Protein AF-X1W1A4-F1 (afdb_monomer_lite)

Foldseek 3Di:
DDFDDDPLHTPDDDPDDDDDDDPPPDDDDDQWDAPVVDPPDGIDGRPDDDDDDDDDPDDDDSQRVVQVVPVPAPWDFQAFPVRRTQWIAHLQQEIEGLAEEDFQVRDDFAPPDPRKDFQADPPGTQWIQDNSRYIYGHQRADEAAQDQDDDDDDQWDFDHHPVRGTQWIQGNVRRYIYGNHYYHHND

Radius of gyration: 21.48 Å; chains: 1; bounding box: 50×38×61 Å

Secondary structure (DSSP, 8-state):
-EEEEETTEEEEEESS---------S---SSEE--TT-TTS--EE--S--------SSPPPHHHHHHHHHHSS--EEEE-TTS-EEEEE-TT--EEESS-EE-GGG-------TT-EEEEETTEEEEEE-TT--EEE-TT--EE-SS-----SSSEEEEE-TTS-EEEEEETTT--EEESS-EEE--

Sequence (187 aa):
CLKIYVDGESKAYAESGLTGFYENYNNTYIGYEDYISSPVYGAVYFDGRIDDVRVYNMPLHGYDIWELMFSDASVFGVKNSLGKYVACFDSFGNLFLKGKQKTWQEWQEPSGEADEFIIEKNNGAVVYISDSGDLFLKEEGIVIEGQTPEATGTDEFRVQNSDGNDVAIIKAADGYVYLKGKLYENP

pLDDT: mean 88.78, std 7.96, range [61.59, 97.75]

InterPro domains:
  IPR013320 Concanavalin A-like lectin/glucanase domain superfamily [SSF49899] (2-71)

Structure (mmCIF, N/CA/C/O backbone):
data_AF-X1W1A4-F1
#
_entry.id   AF-X1W1A4-F1
#
loop_
_atom_site.group_PDB
_atom_site.id
_atom_site.type_symbol
_atom_site.label_atom_id
_atom_site.label_alt_id
_atom_site.label_comp_id
_atom_site.label_asym_id
_atom_site.label_entity_id
_atom_site.label_seq_id
_atom_site.pdbx_PDB_ins_code
_atom_site.Cartn_x
_atom_site.Cartn_y
_atom_site.Cartn_z
_atom_site.occupancy
_atom_site.B_iso_or_equiv
_atom_site.auth_seq_id
_atom_site.auth_comp_id
_atom_site.auth_asym_id
_atom_site.auth_atom_id
_atom_site.pdbx_PDB_model_num
ATOM 1 N N . CYS A 1 1 ? 15.088 16.905 -12.136 1.00 78.81 1 CYS A N 1
ATOM 2 C CA . CYS A 1 1 ? 15.429 15.824 -11.193 1.00 78.81 1 CYS A CA 1
ATOM 3 C C . CYS A 1 1 ? 14.949 14.516 -11.807 1.00 78.81 1 CYS A C 1
ATOM 5 O O . CYS A 1 1 ? 13.783 14.448 -12.179 1.00 78.81 1 CYS A O 1
ATOM 7 N N . LEU A 1 2 ? 15.847 13.545 -12.002 1.00 87.69 2 LEU A N 1
ATOM 8 C CA . LEU A 1 2 ? 15.484 12.185 -12.415 1.00 87.69 2 LEU A CA 1
ATOM 9 C C . LEU A 1 2 ? 15.247 11.368 -11.148 1.00 87.69 2 LEU A C 1
ATOM 11 O O . LEU A 1 2 ? 16.065 11.444 -10.233 1.00 87.69 2 LEU A O 1
ATOM 15 N N . LYS A 1 3 ? 14.161 10.599 -11.103 1.00 90.31 3 LYS A N 1
ATOM 16 C CA . LYS A 1 3 ? 13.881 9.650 -10.025 1.00 90.31 3 LYS A CA 1
ATOM 17 C C . LYS A 1 3 ? 13.639 8.269 -10.614 1.00 90.31 3 LYS A C 1
ATOM 19 O O . LYS A 1 3 ? 12.999 8.157 -11.656 1.00 90.31 3 LYS A O 1
ATOM 24 N N . ILE A 1 4 ? 14.151 7.246 -9.942 1.00 91.56 4 ILE A N 1
ATOM 25 C CA . ILE A 1 4 ? 13.921 5.843 -10.279 1.00 91.56 4 ILE A CA 1
ATOM 26 C C . ILE A 1 4 ? 13.188 5.221 -9.105 1.00 91.56 4 ILE A C 1
ATOM 28 O O . ILE A 1 4 ? 13.682 5.250 -7.976 1.00 91.56 4 ILE A O 1
ATOM 32 N N . TYR A 1 5 ? 12.026 4.658 -9.402 1.00 89.06 5 TYR A N 1
ATOM 33 C CA . TYR A 1 5 ? 11.213 3.921 -8.453 1.00 89.06 5 TYR A CA 1
ATOM 34 C C . TYR A 1 5 ? 11.274 2.436 -8.808 1.00 89.06 5 TYR A C 1
ATOM 36 O O . TYR A 1 5 ? 11.217 2.083 -9.985 1.00 89.06 5 TYR A O 1
ATOM 44 N N . VAL A 1 6 ? 11.420 1.583 -7.798 1.00 88.38 6 VAL A N 1
ATOM 45 C CA . VAL A 1 6 ? 11.353 0.122 -7.928 1.00 88.38 6 VAL A CA 1
ATOM 46 C C . VAL A 1 6 ? 10.389 -0.365 -6.865 1.00 88.38 6 VAL A C 1
ATOM 48 O O . VAL A 1 6 ? 10.540 0.001 -5.700 1.00 88.38 6 VAL A O 1
ATOM 51 N N . ASP A 1 7 ? 9.391 -1.139 -7.283 1.00 80.56 7 ASP A N 1
ATOM 52 C CA . ASP A 1 7 ? 8.317 -1.632 -6.417 1.00 80.56 7 ASP A CA 1
ATOM 53 C C . ASP A 1 7 ? 7.607 -0.497 -5.649 1.00 80.56 7 ASP A C 1
ATOM 55 O O . ASP A 1 7 ? 7.308 -0.603 -4.464 1.00 80.56 7 ASP A O 1
ATOM 59 N N . GLY A 1 8 ? 7.392 0.637 -6.326 1.00 78.81 8 GLY A N 1
ATOM 60 C CA . GLY A 1 8 ? 6.753 1.830 -5.761 1.00 78.81 8 GLY A CA 1
ATOM 61 C C . GLY A 1 8 ? 7.657 2.681 -4.864 1.00 78.81 8 GLY A C 1
ATOM 62 O O . GLY A 1 8 ? 7.286 3.794 -4.514 1.00 78.81 8 GLY A O 1
ATOM 63 N N . GLU A 1 9 ? 8.866 2.222 -4.535 1.00 82.31 9 GLU A N 1
ATOM 64 C CA . GLU A 1 9 ? 9.789 2.921 -3.640 1.00 82.31 9 GLU A CA 1
ATOM 65 C C . GLU A 1 9 ? 10.881 3.660 -4.428 1.00 82.31 9 GLU A C 1
ATOM 67 O O . GLU A 1 9 ? 11.509 3.100 -5.329 1.00 82.31 9 GLU A O 1
ATOM 72 N N . SER A 1 10 ? 11.163 4.918 -4.073 1.00 88.56 10 SER A N 1
ATOM 73 C CA . SER A 1 10 ? 12.255 5.693 -4.681 1.00 88.56 10 SER A CA 1
ATOM 74 C C . SER A 1 10 ? 13.619 5.072 -4.354 1.00 88.56 10 SER A C 1
ATOM 76 O O . SER A 1 10 ? 14.108 5.194 -3.234 1.00 88.56 10 SER A O 1
ATOM 78 N N . LYS A 1 11 ? 14.289 4.478 -5.347 1.00 91.50 11 LYS A N 1
ATOM 79 C CA . LYS A 1 11 ? 15.624 3.868 -5.197 1.00 91.50 11 LYS A CA 1
ATOM 80 C C . LYS A 1 11 ? 16.775 4.791 -5.563 1.00 91.50 11 LYS A C 1
ATOM 82 O O . LYS A 1 11 ? 17.881 4.620 -5.059 1.00 91.50 11 LYS A O 1
ATOM 87 N N . ALA A 1 12 ? 16.537 5.755 -6.443 1.00 89.56 12 ALA A N 1
ATOM 88 C CA . ALA A 1 12 ? 17.556 6.710 -6.852 1.00 89.56 12 ALA A CA 1
ATOM 89 C C . ALA A 1 12 ? 16.931 8.052 -7.220 1.00 89.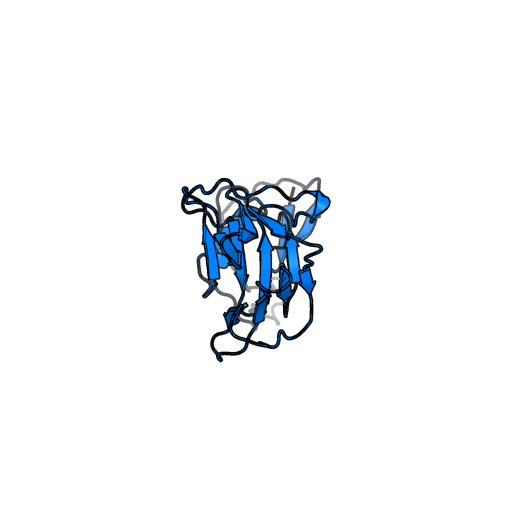56 12 ALA A C 1
ATOM 91 O O . ALA A 1 12 ? 15.843 8.112 -7.792 1.00 89.56 12 ALA A O 1
ATOM 92 N N . TYR A 1 13 ? 17.657 9.130 -6.926 1.00 89.56 13 TYR A N 1
ATOM 93 C CA . TYR A 1 13 ? 17.301 10.474 -7.352 1.00 89.56 13 TYR A CA 1
ATOM 94 C C . TYR A 1 13 ? 18.549 11.277 -7.727 1.00 89.56 13 TYR A C 1
ATOM 96 O O . TYR A 1 13 ? 19.619 11.098 -7.150 1.00 89.56 13 TYR A O 1
ATOM 104 N N . ALA A 1 14 ? 18.401 12.176 -8.696 1.00 87.38 14 ALA A N 1
ATOM 105 C CA . ALA A 1 14 ? 19.427 13.136 -9.085 1.00 87.38 14 ALA A CA 1
ATOM 106 C C . ALA A 1 14 ? 18.880 14.560 -8.931 1.00 87.38 14 ALA A C 1
ATOM 108 O O . ALA A 1 14 ? 18.004 14.978 -9.695 1.00 87.38 14 ALA A O 1
ATOM 109 N N . GLU A 1 15 ? 19.398 15.308 -7.949 1.00 81.56 15 GLU A N 1
ATOM 110 C CA . GLU A 1 15 ? 18.951 16.675 -7.610 1.00 81.56 15 GLU A CA 1
ATOM 111 C C . GLU A 1 15 ? 19.071 17.643 -8.790 1.00 81.56 15 GLU A C 1
ATOM 113 O O . GLU A 1 15 ? 18.216 18.504 -8.998 1.00 81.56 15 GLU A O 1
ATOM 118 N N . SER A 1 16 ? 20.092 17.437 -9.618 1.00 79.62 16 SER A N 1
ATOM 119 C CA . SER A 1 16 ? 20.290 18.132 -10.881 1.00 79.62 16 SER A CA 1
ATOM 120 C C . SER A 1 16 ? 20.567 17.116 -11.984 1.00 79.62 16 SER A C 1
ATOM 122 O O . SER A 1 16 ? 21.165 16.067 -11.758 1.00 79.62 16 SER A O 1
ATOM 124 N N . GLY A 1 17 ? 20.072 17.409 -13.182 1.00 69.81 17 GLY A N 1
ATOM 125 C CA . GLY A 1 17 ? 20.355 16.632 -14.379 1.00 69.81 17 GLY A CA 1
ATOM 126 C C . GLY A 1 17 ? 20.703 17.588 -15.504 1.00 69.81 17 GLY A C 1
ATOM 127 O O . GLY A 1 17 ? 20.148 18.687 -15.577 1.00 69.81 17 GLY A O 1
ATOM 128 N N . LEU A 1 18 ? 21.620 17.174 -16.374 1.00 76.00 18 LEU A N 1
ATOM 129 C CA . LEU A 1 18 ? 21.794 17.851 -17.649 1.00 76.00 18 LEU A CA 1
ATOM 130 C C . LEU A 1 18 ? 20.478 17.711 -18.417 1.00 76.00 18 LEU A C 1
ATOM 132 O O . LEU A 1 18 ? 19.956 16.609 -18.573 1.00 76.00 18 LEU A O 1
ATOM 136 N N . THR A 1 19 ? 19.918 18.838 -18.841 1.00 77.50 19 THR A N 1
ATOM 137 C CA . THR A 1 19 ? 18.787 18.832 -19.767 1.00 77.50 19 THR A CA 1
ATOM 138 C C . THR A 1 19 ? 19.343 18.850 -21.181 1.00 77.50 19 THR A C 1
ATOM 140 O O . THR A 1 19 ? 20.361 19.485 -21.458 1.00 77.50 19 THR A O 1
ATOM 143 N N . GLY A 1 20 ? 18.700 18.107 -22.068 1.00 78.06 20 GLY A N 1
ATOM 144 C CA . GLY A 1 20 ? 19.043 18.056 -23.478 1.00 78.06 20 GLY A CA 1
ATOM 145 C C . GLY A 1 20 ? 17.770 18.024 -24.302 1.00 78.06 20 GLY A C 1
ATOM 146 O O . GLY A 1 20 ? 16.711 17.626 -23.812 1.00 78.06 20 GLY A O 1
ATOM 147 N N . PHE A 1 21 ? 17.878 18.449 -25.553 1.00 80.06 21 PHE A N 1
ATOM 148 C CA . PHE A 1 21 ? 16.814 18.253 -26.521 1.00 80.06 21 PHE A CA 1
ATOM 149 C C . PHE A 1 21 ? 16.993 16.875 -27.143 1.00 80.06 21 PHE A C 1
ATOM 151 O O . PHE A 1 21 ? 18.054 16.562 -27.683 1.00 80.06 21 PHE A O 1
ATOM 158 N N . TYR A 1 22 ? 15.963 16.043 -27.037 1.00 72.88 22 TYR A N 1
ATOM 159 C CA . TYR A 1 22 ? 15.891 14.807 -27.796 1.00 72.88 22 TYR A CA 1
ATOM 160 C C . TYR A 1 22 ? 15.201 15.125 -29.123 1.00 72.88 22 TYR A C 1
ATOM 162 O O . TYR A 1 22 ? 13.978 15.269 -29.179 1.00 72.88 22 TYR A O 1
ATOM 170 N N . GLU A 1 23 ? 15.988 15.325 -30.180 1.00 76.75 23 GLU A N 1
ATOM 171 C CA . GLU A 1 23 ? 15.446 15.545 -31.521 1.00 76.75 23 GLU A CA 1
ATOM 172 C C . GLU A 1 23 ? 15.007 14.197 -32.106 1.00 76.75 23 GLU A C 1
ATOM 174 O O . GLU A 1 23 ? 15.805 13.287 -32.328 1.00 76.75 23 GLU A O 1
ATOM 179 N N . ASN A 1 24 ? 13.695 14.054 -32.277 1.00 61.59 24 ASN A N 1
ATOM 180 C CA . ASN A 1 24 ? 12.986 12.791 -32.465 1.00 61.59 24 ASN A CA 1
ATOM 181 C C . ASN A 1 24 ? 13.091 12.248 -33.906 1.00 61.59 24 ASN A C 1
ATOM 183 O O . ASN A 1 24 ? 12.082 12.040 -34.575 1.00 61.59 24 ASN A O 1
ATOM 187 N N . TYR A 1 25 ? 14.309 12.074 -34.424 1.00 73.31 25 TYR A N 1
ATOM 188 C CA . TYR A 1 25 ? 14.521 11.515 -35.768 1.00 73.31 25 TYR A CA 1
ATOM 189 C C . TYR A 1 25 ? 14.578 9.985 -35.788 1.00 73.31 25 TYR A C 1
ATOM 191 O O . TYR A 1 25 ? 14.491 9.390 -36.859 1.00 73.31 25 TYR A O 1
ATOM 199 N N . ASN A 1 26 ? 14.708 9.350 -34.622 1.00 78.00 26 ASN A N 1
ATOM 200 C CA . ASN A 1 26 ? 14.851 7.905 -34.492 1.00 78.00 26 ASN A CA 1
ATOM 201 C C . ASN A 1 26 ? 13.703 7.313 -33.677 1.00 78.00 26 ASN A C 1
ATOM 203 O O . ASN A 1 26 ? 13.209 7.924 -32.732 1.00 78.00 26 ASN A O 1
ATOM 207 N N . ASN A 1 27 ? 13.325 6.082 -34.014 1.00 84.50 27 ASN A N 1
ATOM 208 C CA . ASN A 1 27 ? 12.403 5.303 -33.199 1.00 84.50 27 ASN A CA 1
ATOM 209 C C . ASN A 1 27 ? 13.003 5.077 -31.801 1.00 84.50 27 ASN A C 1
ATOM 211 O O . ASN A 1 27 ? 14.186 4.761 -31.668 1.00 84.50 27 ASN A O 1
ATOM 215 N N . THR A 1 28 ? 12.176 5.198 -30.763 1.00 85.62 28 THR A N 1
ATOM 216 C CA . THR A 1 28 ? 12.527 4.733 -29.416 1.00 85.62 28 THR A CA 1
ATOM 217 C C . THR A 1 28 ? 12.263 3.235 -29.334 1.00 85.62 28 THR A C 1
ATOM 219 O O . THR A 1 28 ? 11.166 2.782 -29.656 1.00 85.62 28 THR A O 1
ATOM 222 N N . TYR A 1 29 ? 13.259 2.476 -28.889 1.00 88.44 29 TYR A N 1
ATOM 223 C CA . TYR A 1 29 ? 13.144 1.038 -28.673 1.00 88.44 29 TYR A CA 1
ATOM 224 C C . TYR A 1 29 ? 13.282 0.719 -27.184 1.00 88.44 29 TYR A C 1
ATOM 226 O O . TYR A 1 29 ? 13.983 1.416 -26.454 1.00 88.44 29 TYR A O 1
ATOM 234 N N . ILE A 1 30 ? 12.626 -0.350 -26.741 1.00 91.38 30 ILE A N 1
ATOM 235 C CA . ILE A 1 30 ? 12.700 -0.858 -25.369 1.00 91.38 30 ILE A CA 1
ATO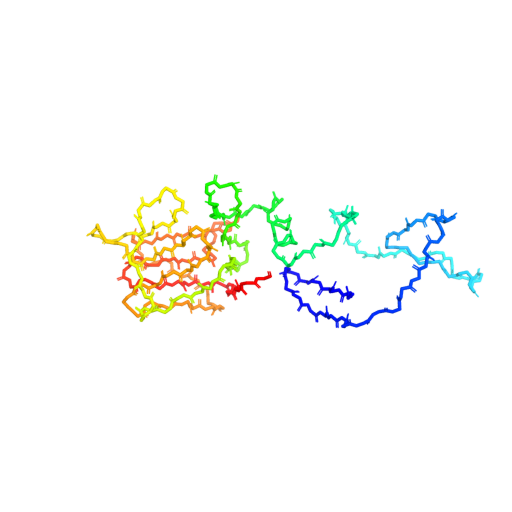M 236 C C . ILE A 1 30 ? 13.203 -2.296 -25.446 1.00 91.38 30 ILE A C 1
ATOM 238 O O . ILE A 1 30 ? 12.696 -3.082 -26.242 1.00 91.38 30 ILE A O 1
ATOM 242 N N . GLY A 1 31 ? 14.226 -2.621 -24.650 1.00 91.88 31 GLY A N 1
ATOM 243 C CA . GLY A 1 31 ? 14.845 -3.948 -24.657 1.00 91.88 31 GLY A CA 1
ATOM 244 C C . GLY A 1 31 ? 15.642 -4.255 -25.930 1.00 91.88 31 GLY A C 1
ATOM 245 O O . GLY A 1 31 ? 15.774 -5.417 -26.295 1.00 91.88 31 GLY A O 1
ATOM 246 N N . TYR A 1 32 ? 16.144 -3.230 -26.618 1.00 91.50 32 TYR A N 1
ATOM 247 C CA . TYR A 1 32 ? 16.951 -3.346 -27.832 1.00 91.50 32 TYR A CA 1
ATOM 248 C C . TYR A 1 32 ? 18.240 -2.552 -27.662 1.00 91.50 32 TYR A C 1
ATOM 250 O O . TYR A 1 32 ? 18.198 -1.392 -27.247 1.00 91.50 32 TYR A O 1
ATOM 258 N N . GLU A 1 33 ? 19.364 -3.157 -28.027 1.00 86.75 33 GLU A N 1
ATOM 259 C CA . GLU A 1 33 ? 20.658 -2.491 -28.089 1.00 86.75 33 GLU A CA 1
ATOM 260 C C . GLU A 1 33 ? 21.291 -2.718 -29.467 1.00 86.75 33 GLU A C 1
ATOM 262 O O . GLU A 1 33 ? 21.442 -3.851 -29.934 1.00 86.75 33 GLU A O 1
ATOM 267 N N . ASP A 1 34 ? 21.648 -1.612 -30.124 1.00 84.81 34 ASP A N 1
ATOM 268 C CA . ASP A 1 34 ? 22.302 -1.618 -31.429 1.00 84.81 34 ASP A CA 1
ATOM 269 C C . ASP A 1 34 ? 23.818 -1.497 -31.268 1.00 84.81 34 ASP A C 1
ATOM 271 O O . ASP A 1 34 ? 24.346 -0.433 -30.927 1.00 84.81 34 ASP A O 1
ATOM 275 N N . TYR A 1 35 ? 24.537 -2.578 -31.555 1.00 79.44 35 TYR A N 1
ATOM 276 C CA . TYR A 1 35 ? 25.996 -2.577 -31.602 1.00 79.44 35 TYR A CA 1
ATOM 277 C C . TYR A 1 35 ? 26.500 -2.094 -32.971 1.00 79.44 35 TYR A C 1
ATOM 279 O O . TYR A 1 35 ? 27.163 -2.817 -33.713 1.00 79.44 35 TYR A O 1
ATOM 287 N N . ILE A 1 36 ? 26.255 -0.818 -33.292 1.00 68.31 36 ILE A N 1
ATOM 288 C CA . ILE A 1 36 ? 26.674 -0.192 -34.566 1.00 68.31 36 ILE A CA 1
ATOM 289 C C . ILE A 1 36 ? 28.202 -0.288 -34.784 1.00 68.31 36 ILE A C 1
ATOM 291 O O . ILE A 1 36 ? 28.688 -0.255 -35.915 1.00 68.31 36 ILE A O 1
ATOM 295 N N . SER A 1 37 ? 28.988 -0.440 -33.714 1.00 68.00 37 SER A N 1
ATOM 296 C CA . SER A 1 37 ? 30.451 -0.536 -33.773 1.00 68.00 37 SER A CA 1
ATOM 297 C C . SER A 1 37 ? 31.004 -1.946 -34.032 1.00 68.00 37 SER A C 1
ATOM 299 O O . SER A 1 37 ? 32.215 -2.072 -34.226 1.00 68.00 37 SER A O 1
ATOM 301 N N . SER A 1 38 ? 30.173 -2.998 -34.069 1.00 65.44 38 SER A N 1
ATOM 302 C CA . SER A 1 38 ? 30.631 -4.369 -34.330 1.00 65.44 38 SER A CA 1
ATOM 303 C C . SER A 1 38 ? 29.870 -5.022 -35.488 1.00 65.44 38 SER A C 1
ATOM 305 O O . SER A 1 38 ? 28.757 -5.500 -35.297 1.00 65.44 38 SER A O 1
ATOM 307 N N . PRO A 1 39 ? 30.482 -5.189 -36.675 1.00 64.31 39 PRO A N 1
ATOM 308 C CA . PRO A 1 39 ? 29.860 -5.924 -37.782 1.00 64.31 39 PRO A CA 1
ATOM 309 C C . PRO A 1 39 ? 29.674 -7.429 -37.499 1.00 64.31 39 PRO A C 1
ATOM 311 O O . PRO A 1 39 ? 29.113 -8.142 -38.326 1.00 64.31 39 PRO A O 1
ATOM 314 N N . VAL A 1 40 ? 30.168 -7.926 -36.358 1.00 68.44 40 VAL A N 1
ATOM 315 C CA . VAL A 1 40 ? 30.078 -9.334 -35.934 1.00 68.44 40 VAL A CA 1
ATOM 316 C C . VAL A 1 40 ? 28.943 -9.555 -34.932 1.00 68.44 40 VAL A C 1
ATOM 318 O O . VAL A 1 40 ? 28.370 -10.641 -34.883 1.00 68.44 40 VAL A O 1
ATOM 321 N N . TYR A 1 41 ? 28.600 -8.531 -34.148 1.00 67.56 41 TYR A N 1
ATOM 322 C CA . TYR A 1 41 ? 27.556 -8.600 -33.133 1.00 67.56 41 TYR A CA 1
ATOM 323 C C . TYR A 1 41 ? 26.409 -7.721 -33.620 1.00 67.56 41 TYR A C 1
ATOM 325 O O . TYR A 1 41 ? 26.439 -6.510 -33.443 1.00 67.56 41 TYR A O 1
ATOM 333 N N . GLY A 1 42 ? 25.448 -8.329 -34.322 1.00 78.44 42 GLY A N 1
ATOM 334 C CA . GLY A 1 42 ? 24.212 -7.646 -34.707 1.00 78.44 42 GLY A CA 1
ATOM 335 C C . GLY A 1 42 ? 23.430 -7.148 -33.487 1.00 78.44 42 GLY A C 1
ATOM 336 O O . GLY A 1 42 ? 23.869 -7.301 -32.347 1.00 78.44 42 GLY A O 1
ATOM 337 N N . ALA A 1 43 ? 22.252 -6.574 -33.726 1.00 83.81 43 ALA A N 1
ATOM 338 C CA . ALA A 1 43 ? 21.374 -6.134 -32.650 1.00 83.81 43 ALA A CA 1
ATOM 339 C C . ALA A 1 43 ? 21.145 -7.234 -31.603 1.00 83.81 43 ALA A C 1
ATOM 341 O O . ALA A 1 43 ? 20.873 -8.389 -31.950 1.00 83.81 43 ALA A O 1
ATOM 342 N N . VAL A 1 44 ? 21.221 -6.852 -30.329 1.00 88.50 44 VAL A N 1
ATOM 343 C CA . VAL A 1 44 ? 20.894 -7.729 -29.205 1.00 88.50 44 VAL A CA 1
ATOM 344 C C . VAL A 1 44 ? 19.583 -7.283 -28.573 1.00 88.50 44 VAL A C 1
ATOM 346 O O . VAL A 1 44 ? 19.271 -6.093 -28.492 1.00 88.50 44 VAL A O 1
ATOM 349 N N . TYR A 1 45 ? 18.795 -8.264 -28.150 1.00 90.75 45 TYR A N 1
ATOM 350 C CA . TYR A 1 45 ? 17.504 -8.049 -27.514 1.00 90.75 45 TYR A CA 1
ATOM 351 C C . TYR A 1 45 ? 17.583 -8.471 -26.053 1.00 90.75 45 TYR A C 1
ATOM 353 O O . TYR A 1 45 ? 18.303 -9.404 -25.696 1.00 90.75 45 TYR A O 1
ATOM 361 N N . PHE A 1 46 ? 16.821 -7.784 -25.215 1.00 94.31 46 PHE A N 1
ATOM 362 C CA . PHE A 1 46 ? 16.641 -8.149 -23.823 1.00 94.31 46 PHE A CA 1
ATOM 363 C C . PHE A 1 46 ? 15.972 -9.527 -23.728 1.00 94.31 46 PHE A C 1
ATOM 365 O O . PHE A 1 46 ? 14.845 -9.705 -24.183 1.00 94.31 46 PHE A O 1
ATOM 372 N N . ASP A 1 47 ? 16.661 -10.492 -23.117 1.00 93.94 47 ASP A N 1
ATOM 373 C CA . ASP A 1 47 ? 16.193 -11.878 -22.932 1.00 93.94 47 ASP A CA 1
ATOM 374 C C . ASP A 1 47 ? 15.306 -12.032 -21.678 1.00 93.94 47 ASP A C 1
ATOM 376 O O . ASP A 1 47 ? 15.419 -12.971 -20.892 1.00 93.94 47 ASP A O 1
ATOM 380 N N . GLY A 1 48 ? 14.448 -11.042 -21.433 1.00 94.44 48 GLY A N 1
ATOM 381 C CA . GLY A 1 48 ? 13.548 -11.003 -20.286 1.00 94.44 48 GLY A CA 1
ATOM 382 C C . GLY A 1 48 ? 12.135 -10.591 -20.680 1.00 94.44 48 GLY A C 1
ATOM 383 O O . GLY A 1 48 ? 11.831 -10.339 -21.845 1.00 94.44 48 GLY A O 1
ATOM 384 N N . ARG A 1 49 ? 11.243 -10.529 -19.689 1.00 94.50 49 ARG A N 1
ATOM 385 C CA . ARG A 1 49 ? 9.867 -10.062 -19.889 1.00 94.50 49 ARG A CA 1
ATOM 386 C C . ARG A 1 49 ? 9.770 -8.573 -19.591 1.00 94.50 49 ARG A C 1
ATOM 388 O O . ARG A 1 49 ? 10.277 -8.114 -18.573 1.00 94.50 49 ARG A O 1
ATOM 395 N N . ILE A 1 50 ? 9.095 -7.854 -20.476 1.00 92.44 50 ILE A N 1
ATOM 396 C CA . ILE A 1 50 ? 8.680 -6.466 -20.291 1.00 92.44 50 ILE A CA 1
ATOM 397 C C . ILE A 1 50 ? 7.178 -6.450 -20.537 1.00 92.44 50 ILE A C 1
ATOM 399 O O . ILE A 1 50 ? 6.717 -7.031 -21.519 1.00 92.44 50 ILE A O 1
ATOM 403 N N . ASP A 1 51 ? 6.434 -5.811 -19.648 1.00 91.25 51 ASP A N 1
ATOM 404 C CA . ASP A 1 51 ? 4.989 -5.646 -19.762 1.00 91.25 51 ASP A CA 1
ATOM 405 C C . ASP A 1 51 ? 4.590 -4.246 -19.273 1.00 91.25 51 ASP A C 1
ATOM 407 O O . ASP A 1 51 ? 5.396 -3.561 -18.641 1.00 91.25 51 ASP A O 1
ATOM 411 N N . ASP A 1 52 ? 3.373 -3.825 -19.618 1.00 89.81 52 ASP A N 1
ATOM 412 C CA . ASP A 1 52 ? 2.713 -2.586 -19.186 1.00 89.81 52 ASP A CA 1
ATOM 413 C C . ASP A 1 52 ? 3.571 -1.309 -19.300 1.00 89.81 52 ASP A C 1
ATOM 415 O O . ASP A 1 52 ? 3.676 -0.476 -18.397 1.00 89.81 52 ASP A O 1
ATOM 419 N N . VAL A 1 53 ? 4.217 -1.138 -20.455 1.00 90.75 53 VAL A N 1
ATOM 420 C CA . VAL A 1 53 ? 5.015 0.060 -20.732 1.00 90.75 53 VAL A CA 1
ATOM 421 C C . VAL A 1 53 ? 4.102 1.267 -20.926 1.00 90.75 53 VAL A C 1
ATOM 423 O O . VAL A 1 53 ? 3.330 1.336 -21.885 1.00 90.75 53 VAL A O 1
ATOM 426 N N . ARG A 1 54 ? 4.281 2.281 -20.076 1.00 91.56 54 ARG A N 1
ATOM 427 C CA . ARG A 1 54 ? 3.577 3.566 -20.162 1.00 91.56 54 ARG A CA 1
ATOM 428 C C . ARG A 1 54 ? 4.566 4.726 -20.239 1.00 91.56 54 ARG A C 1
ATOM 430 O O . ARG A 1 54 ? 5.586 4.735 -19.554 1.00 91.56 54 ARG A O 1
ATOM 437 N N . VAL A 1 55 ? 4.250 5.722 -21.066 1.00 90.88 55 VAL A N 1
ATOM 438 C CA . VAL A 1 55 ? 5.031 6.960 -21.205 1.00 90.88 55 VAL A CA 1
ATOM 439 C C . VAL A 1 55 ? 4.116 8.146 -20.938 1.00 90.88 55 VAL A C 1
ATOM 441 O O . VAL A 1 55 ? 3.074 8.286 -21.575 1.00 90.88 55 VAL A O 1
ATOM 444 N N . TYR A 1 56 ? 4.525 9.010 -20.012 1.00 91.62 56 TYR A N 1
ATOM 445 C CA . TYR A 1 56 ? 3.746 10.167 -19.581 1.00 91.62 56 TYR A CA 1
ATOM 446 C C . TYR A 1 56 ? 4.412 11.458 -20.041 1.00 91.62 56 TYR A C 1
ATOM 448 O O . TYR A 1 56 ? 5.626 11.623 -19.945 1.00 91.62 56 TYR A O 1
ATOM 456 N N . ASN A 1 57 ? 3.603 12.406 -20.509 1.00 92.81 57 ASN A N 1
ATOM 457 C CA . ASN A 1 57 ? 4.047 13.753 -20.875 1.00 92.81 57 ASN A CA 1
ATOM 458 C C . ASN A 1 57 ? 4.063 14.715 -19.672 1.00 92.81 57 ASN A C 1
ATOM 460 O O . ASN A 1 57 ? 4.069 15.934 -19.848 1.00 92.81 57 ASN A O 1
ATOM 464 N N . MET A 1 58 ? 4.043 14.171 -18.456 1.00 93.06 58 MET A N 1
ATOM 465 C CA . MET A 1 58 ? 4.065 14.916 -17.208 1.00 93.06 58 MET A CA 1
ATOM 466 C C . MET A 1 58 ? 4.913 14.180 -16.168 1.00 93.06 58 MET A C 1
ATOM 468 O O . MET A 1 58 ? 5.005 12.951 -16.217 1.00 93.06 58 MET A O 1
ATOM 472 N N . PRO A 1 59 ? 5.544 14.905 -15.228 1.00 90.31 59 PRO A N 1
ATOM 473 C CA . PRO A 1 59 ? 6.223 14.268 -14.112 1.00 90.31 59 PRO A CA 1
ATOM 474 C C . PRO A 1 59 ? 5.200 13.571 -13.208 1.00 90.31 59 PRO A C 1
ATOM 476 O O . PRO A 1 59 ? 4.184 14.165 -12.851 1.00 90.31 59 PRO A O 1
ATOM 479 N N . LEU A 1 60 ? 5.505 12.334 -12.825 1.00 91.38 60 LEU A N 1
ATOM 480 C CA . LEU A 1 60 ? 4.758 11.587 -11.817 1.00 91.38 60 LEU A CA 1
ATOM 481 C C . LEU A 1 60 ? 5.420 11.746 -10.444 1.00 91.38 60 LEU A C 1
ATOM 483 O O . LEU A 1 60 ? 6.651 11.757 -10.332 1.00 91.38 60 LEU A O 1
ATOM 487 N N . HIS A 1 61 ? 4.605 11.860 -9.400 1.00 87.12 61 HIS A N 1
ATOM 488 C CA . HIS A 1 61 ? 5.035 11.770 -8.006 1.00 87.12 61 HIS A CA 1
ATOM 489 C C . HIS A 1 61 ? 5.009 10.304 -7.542 1.00 87.12 61 HIS A C 1
ATOM 491 O O . HIS A 1 61 ? 4.430 9.454 -8.214 1.00 87.12 61 HIS A O 1
ATOM 497 N N . GLY A 1 62 ? 5.626 10.001 -6.392 1.00 83.56 62 GLY A N 1
ATOM 498 C CA . GLY A 1 62 ? 5.672 8.632 -5.844 1.00 83.56 62 GLY A CA 1
ATOM 499 C C . GLY A 1 62 ? 4.280 8.008 -5.718 1.00 83.56 62 GLY A C 1
ATOM 500 O O . GLY A 1 62 ? 4.018 6.947 -6.278 1.00 83.56 62 GLY A O 1
ATOM 501 N N . TYR A 1 63 ? 3.341 8.764 -5.150 1.00 80.94 63 TYR A N 1
ATOM 502 C CA . TYR A 1 63 ? 1.940 8.362 -5.064 1.00 80.94 63 TYR A CA 1
ATOM 503 C C . TYR A 1 63 ? 1.257 8.101 -6.421 1.00 80.94 63 TYR A C 1
ATOM 505 O O . TYR A 1 63 ? 0.445 7.185 -6.517 1.00 80.94 63 TYR A O 1
ATOM 513 N N . ASP A 1 64 ? 1.584 8.855 -7.479 1.00 86.81 64 ASP A N 1
ATOM 514 C CA . ASP A 1 64 ? 1.010 8.607 -8.811 1.00 86.81 64 ASP A CA 1
ATOM 515 C C . ASP A 1 64 ? 1.502 7.258 -9.362 1.00 86.81 64 ASP A C 1
ATOM 517 O O . ASP A 1 64 ? 0.732 6.489 -9.932 1.00 86.81 64 ASP A O 1
ATOM 521 N N . ILE A 1 65 ? 2.789 6.950 -9.160 1.00 87.50 65 ILE A N 1
ATOM 522 C CA . ILE A 1 65 ? 3.401 5.674 -9.561 1.00 87.50 65 ILE A CA 1
ATOM 523 C C . ILE A 1 65 ? 2.747 4.521 -8.805 1.00 87.50 65 ILE A C 1
ATOM 525 O O . ILE A 1 65 ? 2.402 3.506 -9.403 1.00 87.50 65 ILE A O 1
ATOM 529 N N . TRP A 1 66 ? 2.538 4.704 -7.505 1.00 84.44 66 TRP A N 1
ATOM 530 C CA . TRP A 1 66 ? 1.851 3.744 -6.660 1.00 84.44 66 TRP A CA 1
ATOM 531 C C . TRP A 1 66 ? 0.418 3.489 -7.153 1.00 84.44 66 TRP A C 1
ATOM 533 O O . TRP A 1 66 ? 0.066 2.347 -7.437 1.00 84.44 66 TRP A O 1
ATOM 543 N N . GLU A 1 67 ? -0.388 4.534 -7.368 1.00 84.12 67 GLU A N 1
ATOM 544 C CA . GLU A 1 67 ? -1.767 4.386 -7.861 1.00 84.12 67 GLU A CA 1
ATOM 545 C C . GLU A 1 67 ? -1.815 3.624 -9.197 1.00 84.12 67 GLU A C 1
ATOM 547 O O . GLU A 1 67 ? -2.679 2.766 -9.388 1.00 84.12 67 GLU A O 1
ATOM 552 N N . LEU A 1 68 ? -0.855 3.879 -10.092 1.00 86.50 68 LEU A N 1
ATOM 553 C CA . LEU A 1 68 ? -0.726 3.162 -11.360 1.00 86.50 68 LEU A CA 1
ATOM 554 C C . LEU A 1 68 ? -0.389 1.680 -11.160 1.00 86.50 68 LEU A C 1
ATOM 556 O O . LEU A 1 68 ? -1.065 0.838 -11.745 1.00 86.50 68 LEU A O 1
ATOM 560 N N . MET A 1 69 ? 0.589 1.355 -10.307 1.00 81.75 69 MET A N 1
ATOM 561 C CA . MET A 1 69 ? 0.970 -0.035 -10.013 1.00 81.75 69 MET A CA 1
ATOM 562 C C . MET A 1 69 ? -0.201 -0.867 -9.478 1.00 81.75 69 MET A C 1
ATOM 564 O O . MET A 1 69 ? -0.324 -2.047 -9.803 1.00 81.75 69 MET A O 1
ATOM 568 N N . PHE A 1 70 ? -1.072 -0.257 -8.672 1.00 77.31 70 PHE A N 1
ATOM 569 C CA . PHE A 1 70 ? -2.204 -0.946 -8.049 1.00 77.31 70 PHE A CA 1
ATOM 570 C C . PHE A 1 70 ? -3.496 -0.889 -8.853 1.00 77.31 70 PHE A C 1
ATOM 572 O O . PHE A 1 70 ? -4.414 -1.660 -8.577 1.00 77.31 70 PHE A O 1
ATOM 579 N N . SER A 1 71 ? -3.586 -0.020 -9.861 1.00 75.56 71 SER A N 1
ATOM 580 C CA . SER A 1 71 ? -4.771 0.044 -10.719 1.00 75.56 71 SER A CA 1
ATOM 581 C C . SER A 1 71 ? -5.001 -1.242 -11.522 1.00 75.56 71 SER A C 1
ATOM 583 O O . SER A 1 71 ? -6.151 -1.561 -11.821 1.00 75.56 71 SER A O 1
ATOM 585 N N . ASP A 1 72 ? -3.937 -2.012 -11.769 1.00 67.94 72 ASP A N 1
ATOM 586 C CA . ASP A 1 72 ? -3.955 -3.211 -12.615 1.00 67.94 72 ASP A CA 1
ATOM 587 C C . ASP A 1 72 ? -3.684 -4.521 -11.850 1.00 67.94 72 ASP A C 1
ATOM 589 O O . ASP A 1 72 ? -3.766 -5.613 -12.416 1.00 67.94 72 ASP A O 1
ATOM 593 N N . ALA A 1 73 ? -3.395 -4.443 -10.548 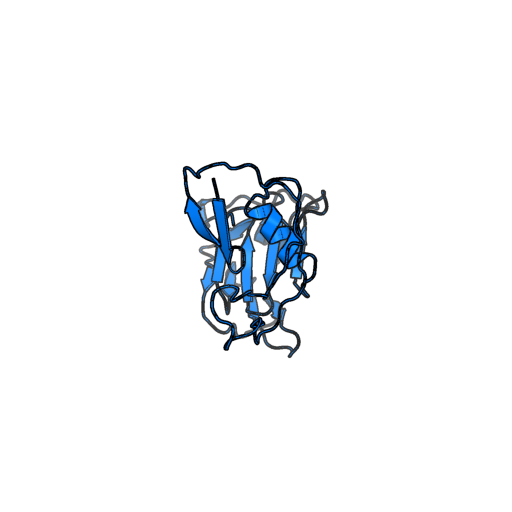1.00 67.44 73 ALA A N 1
ATOM 594 C CA . ALA A 1 73 ? -3.097 -5.603 -9.714 1.00 67.44 73 ALA A CA 1
ATOM 595 C C . ALA A 1 73 ? -4.345 -6.111 -8.961 1.00 67.44 73 ALA A C 1
ATOM 597 O O . ALA A 1 73 ? -5.213 -5.342 -8.552 1.00 67.44 73 ALA A O 1
ATOM 598 N N . SER A 1 74 ? -4.432 -7.431 -8.740 1.00 63.91 74 SER A N 1
ATOM 599 C CA . SER A 1 74 ? -5.451 -8.047 -7.870 1.00 63.91 74 SER A CA 1
ATOM 600 C C . SER A 1 74 ? -5.127 -7.762 -6.403 1.00 63.91 74 SER A C 1
ATOM 602 O O . SER A 1 74 ? -4.598 -8.619 -5.698 1.00 63.91 74 SER A O 1
ATOM 604 N N . VAL A 1 75 ? -5.398 -6.533 -5.969 1.00 79.50 75 VAL A N 1
ATOM 605 C CA . VAL A 1 75 ? -5.105 -6.041 -4.621 1.00 79.50 75 VAL A CA 1
ATOM 606 C C . VAL A 1 75 ? -6.370 -5.711 -3.849 1.00 79.50 75 VAL A C 1
ATOM 608 O O . VAL A 1 75 ? -7.375 -5.281 -4.418 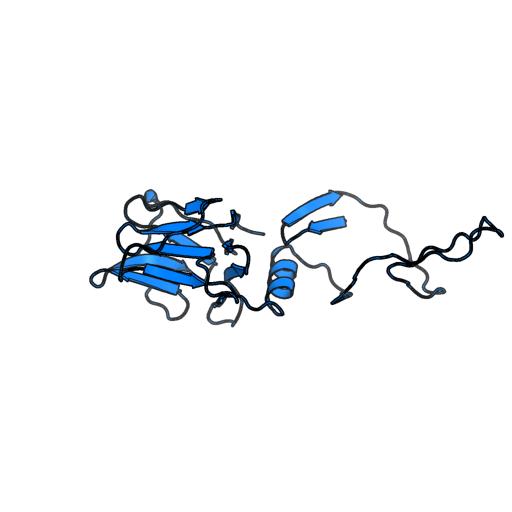1.00 79.50 75 VAL A O 1
ATOM 611 N N . PHE A 1 76 ? -6.315 -5.882 -2.530 1.00 90.88 76 PHE A N 1
ATOM 612 C CA . PHE A 1 76 ? -7.292 -5.255 -1.650 1.00 90.88 76 PHE A CA 1
ATOM 613 C C . PHE A 1 76 ? -6.835 -3.819 -1.393 1.00 90.88 76 PHE A C 1
ATOM 615 O O . PHE A 1 76 ? -5.726 -3.600 -0.909 1.00 90.88 76 PHE A O 1
ATOM 622 N N . GLY A 1 77 ? -7.672 -2.837 -1.720 1.00 92.06 77 GLY A N 1
ATOM 623 C CA . GLY A 1 77 ? -7.344 -1.429 -1.528 1.00 92.06 77 GLY A CA 1
ATOM 624 C C . GLY A 1 77 ? -8.481 -0.651 -0.890 1.00 92.06 77 GLY A C 1
ATOM 625 O O . GLY A 1 77 ? -9.651 -0.862 -1.207 1.00 92.06 77 GLY A O 1
ATOM 626 N N . VAL A 1 78 ? -8.113 0.274 -0.011 1.00 92.94 78 VAL A N 1
ATOM 627 C CA . VAL A 1 78 ? -9.014 1.240 0.614 1.00 92.94 78 VAL A CA 1
ATOM 628 C C . VAL A 1 78 ? -8.984 2.508 -0.224 1.00 92.94 78 VAL A C 1
ATOM 630 O O . VAL A 1 78 ? -7.904 3.006 -0.549 1.00 92.94 78 VAL A O 1
ATOM 633 N N . LYS A 1 79 ? -10.156 3.027 -0.590 1.00 92.25 79 LYS A N 1
ATOM 634 C CA . LYS A 1 79 ? -10.309 4.274 -1.345 1.00 92.25 79 LYS A CA 1
ATOM 635 C C . LYS A 1 79 ? -11.076 5.293 -0.516 1.00 92.25 79 LYS A C 1
ATOM 637 O O . LYS A 1 79 ? -12.000 4.910 0.188 1.00 92.25 79 LYS A O 1
ATOM 642 N N . ASN A 1 80 ? -10.728 6.567 -0.655 1.00 91.50 80 ASN A N 1
ATOM 643 C CA . ASN A 1 80 ? -11.527 7.664 -0.103 1.00 91.50 80 ASN A CA 1
ATOM 644 C C . ASN A 1 80 ? -12.728 8.013 -1.009 1.00 91.50 80 ASN A C 1
ATOM 646 O O . ASN A 1 80 ? -12.881 7.438 -2.094 1.00 91.50 80 ASN A O 1
ATOM 650 N N . SER A 1 81 ? -13.537 9.006 -0.621 1.00 90.50 81 SER A N 1
ATOM 651 C CA . SER A 1 81 ? -14.707 9.487 -1.389 1.00 90.50 81 SER A CA 1
ATOM 652 C C . SER A 1 81 ? -14.392 9.944 -2.809 1.00 90.50 81 SER A C 1
ATOM 654 O O . SER A 1 81 ? -15.270 9.934 -3.673 1.00 90.50 81 SER A O 1
ATOM 656 N N . LEU A 1 82 ? -13.147 10.335 -3.087 1.00 90.62 82 LEU A N 1
ATOM 657 C CA . LEU A 1 82 ? -12.707 10.728 -4.427 1.00 90.62 82 LEU A CA 1
ATOM 658 C C . LEU A 1 82 ? -12.370 9.517 -5.314 1.00 90.62 82 LEU A C 1
ATOM 660 O O . LEU A 1 82 ? -11.927 9.689 -6.450 1.00 90.62 82 LEU A O 1
ATOM 664 N N . GLY A 1 83 ? -12.539 8.294 -4.804 1.00 88.81 83 GLY A N 1
ATOM 665 C CA . GLY A 1 83 ? -12.192 7.054 -5.494 1.00 88.81 83 GLY A CA 1
ATOM 666 C C . GLY A 1 83 ? -10.685 6.806 -5.583 1.00 88.81 83 GLY A C 1
ATOM 667 O O . GLY A 1 83 ? -10.257 5.949 -6.361 1.00 88.81 83 GLY A O 1
ATOM 668 N N . LYS A 1 84 ? -9.883 7.544 -4.808 1.00 88.38 84 LYS A N 1
ATOM 669 C CA . LYS A 1 84 ? -8.422 7.446 -4.785 1.00 88.38 84 LYS A CA 1
ATOM 670 C C . LYS A 1 84 ? -7.974 6.465 -3.719 1.00 88.38 84 LYS A C 1
ATOM 672 O O . LYS A 1 84 ? -8.455 6.531 -2.593 1.00 88.38 84 LYS A O 1
ATOM 677 N N . TYR A 1 85 ? -7.050 5.572 -4.066 1.00 90.88 85 TYR A N 1
ATOM 678 C CA . TYR A 1 85 ? -6.499 4.609 -3.115 1.00 90.88 85 TYR A CA 1
ATOM 679 C C . TYR A 1 85 ? -5.716 5.328 -2.006 1.00 90.88 85 TYR A C 1
ATOM 681 O O . TYR A 1 85 ? -4.833 6.130 -2.285 1.00 90.88 85 TYR A O 1
ATOM 689 N N . VAL A 1 86 ? -6.021 5.052 -0.746 1.00 93.19 86 VAL A N 1
ATOM 690 C CA . VAL A 1 86 ? -5.334 5.626 0.426 1.00 93.19 86 VAL A CA 1
ATOM 691 C C . VAL A 1 86 ? -4.535 4.579 1.194 1.00 93.19 86 VAL A C 1
ATOM 693 O O . VAL A 1 86 ? -3.579 4.922 1.886 1.00 93.19 86 VAL A O 1
ATOM 696 N N . ALA A 1 87 ? -4.873 3.306 0.992 1.00 93.94 87 ALA A N 1
ATOM 697 C CA . ALA A 1 87 ? -4.064 2.169 1.390 1.00 93.94 87 ALA A CA 1
ATOM 698 C C . ALA A 1 87 ? -4.279 0.988 0.439 1.00 93.94 87 ALA A C 1
ATOM 700 O O . ALA A 1 87 ? -5.345 0.870 -0.173 1.00 93.94 87 ALA A O 1
ATOM 701 N N . CYS A 1 88 ? -3.302 0.092 0.329 1.00 93.06 88 CYS A N 1
ATOM 702 C CA . CYS A 1 88 ? -3.488 -1.176 -0.373 1.00 93.06 88 CYS A CA 1
ATOM 703 C C . CYS A 1 88 ? -2.603 -2.286 0.190 1.00 93.06 88 CYS A C 1
ATOM 705 O O . CYS A 1 88 ? -1.530 -2.021 0.734 1.00 93.06 88 CYS A O 1
ATOM 707 N N . PHE A 1 89 ? -3.067 -3.519 0.014 1.00 92.38 89 PHE A N 1
ATOM 708 C CA . PHE A 1 89 ? -2.330 -4.737 0.298 1.00 92.38 89 PHE A CA 1
ATOM 709 C C . PHE A 1 89 ? -2.024 -5.455 -1.010 1.00 92.38 89 PHE A C 1
ATOM 711 O O . PHE A 1 89 ? -2.944 -5.746 -1.781 1.00 92.38 89 PHE A O 1
ATOM 718 N N . ASP A 1 90 ? -0.754 -5.772 -1.246 1.00 89.31 90 ASP A N 1
ATOM 719 C CA . ASP A 1 90 ? -0.361 -6.564 -2.410 1.00 89.31 90 ASP A CA 1
ATOM 720 C C . ASP A 1 90 ? -0.407 -8.080 -2.148 1.00 89.31 90 ASP A C 1
ATOM 722 O O . ASP A 1 90 ? -0.643 -8.554 -1.033 1.00 89.31 90 ASP A O 1
ATOM 726 N N . SER A 1 91 ? -0.154 -8.870 -3.194 1.00 87.69 91 SER A N 1
ATOM 727 C CA . SER A 1 91 ? -0.155 -10.335 -3.116 1.00 87.69 91 SER A CA 1
ATOM 728 C C . SER A 1 91 ? 0.975 -10.925 -2.264 1.00 87.69 91 SER A C 1
ATOM 730 O O . SER A 1 91 ? 0.958 -12.123 -1.973 1.00 87.69 91 SER A O 1
ATOM 732 N N . PHE A 1 92 ? 1.972 -10.121 -1.889 1.00 89.88 92 PHE A N 1
ATOM 733 C CA . PHE A 1 92 ? 3.084 -10.521 -1.030 1.00 89.88 92 PHE A CA 1
ATOM 734 C C . PHE A 1 92 ? 2.844 -10.157 0.439 1.00 89.88 92 PHE A C 1
ATOM 736 O O . PHE A 1 92 ? 3.621 -10.572 1.301 1.00 89.88 92 PHE A O 1
ATOM 743 N N . GLY A 1 93 ? 1.749 -9.451 0.737 1.00 92.25 93 GLY A N 1
ATOM 744 C CA . GLY A 1 93 ? 1.418 -8.993 2.080 1.00 92.25 93 GLY A CA 1
ATOM 745 C C . GLY A 1 93 ? 2.128 -7.704 2.460 1.00 92.25 93 GLY A C 1
ATOM 746 O O . GLY A 1 93 ? 2.307 -7.454 3.650 1.00 92.25 93 GLY A O 1
ATOM 747 N N . ASN A 1 94 ? 2.574 -6.914 1.483 1.00 91.75 94 ASN A N 1
ATOM 748 C CA . ASN A 1 94 ? 3.004 -5.549 1.742 1.00 91.75 94 ASN A CA 1
ATOM 749 C C . ASN A 1 94 ? 1.770 -4.666 1.943 1.00 91.75 94 ASN A C 1
ATOM 751 O O . ASN A 1 94 ? 0.813 -4.771 1.177 1.00 91.75 94 ASN A O 1
ATOM 755 N N . LEU A 1 95 ? 1.808 -3.792 2.947 1.00 94.00 95 LEU A N 1
ATOM 756 C CA . LEU A 1 95 ? 0.823 -2.740 3.169 1.00 94.00 95 LEU A CA 1
ATOM 757 C C . LEU A 1 95 ? 1.441 -1.410 2.765 1.00 94.00 95 LEU A C 1
ATOM 759 O O . LEU A 1 95 ? 2.480 -1.016 3.284 1.00 94.00 95 LEU A O 1
ATOM 763 N N . PHE A 1 96 ? 0.775 -0.693 1.879 1.00 91.88 96 PHE A N 1
ATOM 764 C CA . PHE A 1 96 ? 1.182 0.641 1.484 1.00 91.88 96 PHE A CA 1
ATOM 765 C C . PHE A 1 96 ? 0.152 1.652 1.963 1.00 91.88 96 PHE A C 1
ATOM 767 O O . PHE A 1 96 ? -1.042 1.458 1.736 1.00 91.88 96 PHE A O 1
ATOM 774 N N . LEU A 1 97 ? 0.620 2.727 2.588 1.00 93.75 97 LEU A N 1
ATOM 775 C CA . LEU A 1 97 ? -0.180 3.812 3.134 1.00 93.75 97 LEU A CA 1
ATOM 776 C C . LEU A 1 97 ? 0.196 5.121 2.454 1.00 93.75 97 LEU A C 1
ATOM 778 O O . LEU A 1 97 ? 1.369 5.499 2.407 1.00 93.75 97 LEU A O 1
ATOM 782 N N . LYS A 1 98 ? -0.813 5.856 1.985 1.00 92.31 98 LYS A N 1
ATOM 783 C CA . LYS A 1 98 ? -0.614 7.231 1.522 1.00 92.31 98 LYS A CA 1
ATOM 784 C C . LYS A 1 98 ? -0.123 8.132 2.657 1.00 92.31 98 LYS A C 1
ATOM 786 O O . LYS A 1 98 ? 0.708 9.004 2.418 1.00 92.31 98 LYS A O 1
ATOM 791 N N . GLY A 1 99 ? -0.650 7.920 3.861 1.00 94.38 99 GLY A N 1
ATOM 792 C CA . GLY A 1 99 ? -0.253 8.614 5.076 1.00 94.38 99 GLY A CA 1
ATOM 793 C C . GLY A 1 99 ? 0.812 7.843 5.851 1.00 94.38 99 GLY A C 1
ATOM 794 O O . GLY A 1 99 ? 1.776 7.319 5.284 1.00 94.38 99 GLY A O 1
ATOM 795 N N . LYS A 1 100 ? 0.656 7.822 7.173 1.00 96.56 100 LYS A N 1
ATOM 796 C CA . LYS A 1 100 ? 1.554 7.161 8.125 1.00 96.56 100 LYS A CA 1
ATOM 797 C C . LYS A 1 100 ? 0.781 6.272 9.085 1.00 96.56 100 LYS A C 1
ATOM 799 O O . LYS A 1 100 ? -0.370 6.544 9.413 1.00 96.56 100 LYS A O 1
ATOM 804 N N . GLN A 1 101 ? 1.443 5.258 9.610 1.00 97.44 101 GLN A N 1
ATOM 805 C CA . GLN A 1 101 ? 1.064 4.629 10.855 1.00 97.44 101 GLN A CA 1
ATOM 806 C C . GLN A 1 101 ? 1.111 5.666 11.984 1.00 97.44 101 GLN A C 1
ATOM 808 O O . GLN A 1 101 ? 2.076 6.413 12.160 1.00 97.44 101 GLN A O 1
ATOM 813 N N . LYS A 1 102 ? 0.042 5.682 12.768 1.00 96.81 102 LYS A N 1
ATOM 814 C CA . LYS A 1 102 ? -0.134 6.463 13.980 1.00 96.81 102 LYS A CA 1
ATOM 815 C C . LYS A 1 102 ? -0.065 5.532 15.167 1.00 96.81 102 LYS A C 1
ATOM 817 O O . LYS A 1 102 ? -0.672 4.461 15.191 1.00 96.81 102 LYS A O 1
ATOM 822 N N . THR A 1 103 ? 0.716 5.950 16.147 1.00 89.44 103 THR A N 1
ATOM 823 C CA . THR A 1 103 ? 0.846 5.228 17.407 1.00 89.44 103 THR A CA 1
ATOM 824 C C . THR A 1 103 ? -0.422 5.381 18.246 1.00 89.44 103 THR A C 1
ATOM 826 O O . THR A 1 103 ? -1.225 6.288 18.024 1.00 89.44 103 THR A O 1
ATOM 829 N N . TRP A 1 104 ? -0.596 4.530 19.257 1.00 91.62 104 TRP A N 1
ATOM 830 C CA . TRP A 1 104 ? -1.744 4.627 20.164 1.00 91.62 104 TRP A CA 1
ATOM 831 C C . TRP A 1 104 ? -1.795 5.967 20.918 1.00 91.62 104 TRP A C 1
ATOM 833 O O . TRP A 1 104 ? -2.870 6.412 21.312 1.00 91.62 104 TRP A O 1
ATOM 843 N N . GLN A 1 105 ? -0.654 6.644 21.096 1.00 94.12 105 GLN A N 1
ATOM 844 C CA . GLN A 1 105 ? -0.593 7.987 21.681 1.00 94.12 105 GLN A CA 1
ATOM 845 C C . GLN A 1 105 ? -1.153 9.067 20.746 1.00 94.12 105 GLN A C 1
ATOM 847 O O . GLN A 1 105 ? -1.570 10.127 21.207 1.00 94.12 105 GLN A O 1
ATOM 852 N N . GLU A 1 106 ? -1.146 8.806 19.441 1.00 95.69 106 GLU A N 1
ATOM 853 C CA . GLU A 1 106 ? -1.718 9.664 18.403 1.00 95.69 106 GLU A CA 1
ATOM 854 C C . GLU A 1 106 ? -3.154 9.257 18.050 1.00 95.69 106 GLU A C 1
ATOM 856 O O . GLU A 1 106 ? -3.736 9.841 17.136 1.00 95.69 106 GLU A O 1
ATOM 861 N N . TRP A 1 107 ? -3.727 8.269 18.752 1.00 95.31 107 TRP A N 1
ATOM 862 C CA . TRP A 1 107 ? -5.073 7.779 18.490 1.00 95.31 107 TRP A CA 1
ATOM 863 C C . TRP A 1 107 ? -6.096 8.914 18.531 1.00 95.31 107 TRP A C 1
ATOM 865 O O . TRP A 1 107 ? -6.208 9.667 19.503 1.00 95.31 107 TRP A O 1
ATOM 875 N N . GLN A 1 108 ? -6.883 8.982 17.468 1.00 93.62 108 GLN A N 1
ATOM 876 C CA . GLN A 1 108 ? -8.085 9.790 17.368 1.00 93.62 108 GLN A CA 1
ATOM 877 C C . GLN A 1 108 ? -9.213 8.829 17.029 1.00 93.62 108 GLN A C 1
ATOM 879 O O . GLN A 1 108 ? -9.003 7.928 16.222 1.00 93.62 108 GLN A O 1
ATOM 884 N N . GLU A 1 109 ? -10.380 8.976 17.652 1.00 94.62 109 GLU A N 1
ATOM 885 C CA . GLU A 1 109 ? -11.525 8.163 17.240 1.00 94.62 109 GLU A CA 1
ATOM 886 C C . GLU A 1 109 ? -11.852 8.469 15.769 1.00 94.62 109 GLU A C 1
ATOM 888 O O . GLU A 1 109 ? -11.778 9.643 15.384 1.00 94.62 109 GLU A O 1
ATOM 893 N N . PRO A 1 110 ? -12.185 7.443 14.961 1.00 94.38 110 PRO A N 1
ATOM 894 C CA . PRO A 1 110 ? -12.600 7.659 13.584 1.00 94.38 110 PRO A CA 1
ATOM 895 C C . PRO A 1 110 ? -13.766 8.643 13.551 1.00 94.38 110 PRO A C 1
ATOM 897 O O . PRO A 1 110 ? -14.635 8.644 14.431 1.00 94.38 110 PRO A O 1
ATOM 900 N N . SER A 1 111 ? -13.772 9.501 12.538 1.00 90.06 111 SER A N 1
ATOM 901 C CA . SER A 1 111 ? -14.815 10.511 12.365 1.00 90.06 111 SER A CA 1
ATOM 902 C C . SER A 1 111 ? -16.196 9.884 12.139 1.00 90.06 111 SER A C 1
ATOM 904 O O . SER A 1 111 ? -17.214 10.530 12.398 1.00 90.06 111 SER A O 1
ATOM 906 N N . GLY A 1 112 ? -16.233 8.620 11.701 1.00 79.38 112 GLY A N 1
ATOM 907 C CA . GLY A 1 112 ? -17.455 7.922 11.316 1.00 79.38 112 GLY A CA 1
ATOM 908 C C . GLY A 1 112 ? -17.952 8.350 9.936 1.00 79.38 112 GLY A C 1
ATOM 909 O O . GLY A 1 112 ? -19.068 7.999 9.546 1.00 79.38 112 GLY A O 1
ATOM 910 N N . GLU A 1 113 ? -17.142 9.115 9.204 1.00 81.38 113 GLU A N 1
ATOM 911 C CA . GLU A 1 113 ? -17.396 9.454 7.814 1.00 81.38 113 GLU A CA 1
ATOM 912 C C . GLU A 1 113 ? -17.254 8.202 6.937 1.00 81.38 113 GLU A C 1
ATOM 914 O O . GLU A 1 113 ? -16.513 7.266 7.242 1.00 81.38 113 GLU A O 1
ATOM 919 N N . ALA A 1 114 ? -17.968 8.176 5.811 1.00 75.81 114 ALA A N 1
ATOM 920 C CA . ALA A 1 114 ? -18.050 7.000 4.937 1.00 75.81 114 ALA A CA 1
ATOM 921 C C . ALA A 1 114 ? -16.722 6.608 4.250 1.00 75.81 114 ALA A C 1
ATOM 923 O O . ALA A 1 114 ? -16.673 5.595 3.552 1.00 75.81 114 ALA A O 1
ATOM 924 N N . ASP A 1 115 ? -15.667 7.401 4.437 1.00 85.44 115 ASP A N 1
ATOM 925 C CA . ASP A 1 115 ? -14.388 7.292 3.734 1.00 85.44 115 ASP A CA 1
ATOM 926 C C . ASP A 1 115 ? -13.292 6.609 4.561 1.00 85.44 115 ASP A C 1
ATOM 928 O O . ASP A 1 115 ? -12.139 6.536 4.131 1.00 85.44 115 ASP A O 1
ATOM 932 N N . GLU A 1 116 ? -13.643 6.113 5.744 1.00 92.12 116 GLU A N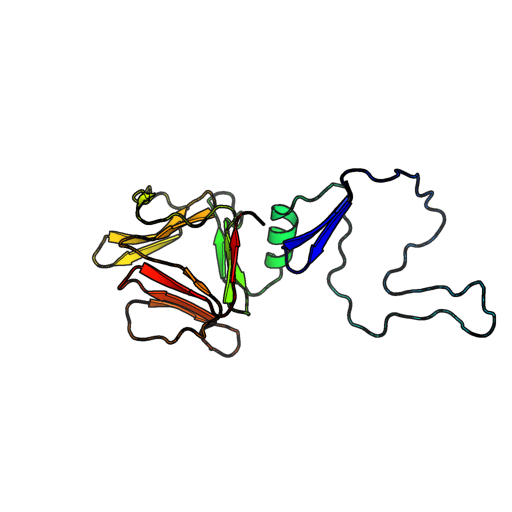 1
ATOM 933 C CA . GLU A 1 116 ? -12.735 5.402 6.635 1.00 92.12 116 GLU A CA 1
ATOM 934 C C . GLU A 1 116 ? -12.924 3.888 6.490 1.00 92.12 116 GLU A C 1
ATOM 936 O O . GLU A 1 116 ? -14.041 3.372 6.406 1.00 92.12 116 GLU A O 1
ATOM 941 N N . PHE A 1 117 ? -11.820 3.143 6.503 1.00 95.25 117 PHE A N 1
ATOM 942 C CA . PHE A 1 117 ? -11.877 1.691 6.659 1.00 95.25 117 PHE A CA 1
ATOM 943 C C . PHE A 1 117 ? -11.661 1.349 8.126 1.00 95.25 117 PHE A C 1
ATOM 945 O O . PHE A 1 117 ? -10.543 1.471 8.621 1.00 95.25 117 PHE A O 1
ATOM 952 N N . ILE A 1 118 ? -12.728 0.941 8.811 1.00 95.62 118 ILE A N 1
ATOM 953 C CA . ILE A 1 118 ? -12.745 0.746 10.263 1.00 95.62 118 ILE A CA 1
ATOM 954 C C . ILE A 1 118 ? -12.899 -0.740 10.586 1.00 95.62 118 ILE A C 1
ATOM 956 O O . ILE A 1 118 ? -13.776 -1.423 10.056 1.00 95.62 118 ILE A O 1
ATOM 960 N N . ILE A 1 119 ? -12.065 -1.227 11.501 1.00 94.88 119 ILE A N 1
ATOM 961 C CA . ILE A 1 119 ? -12.212 -2.529 12.143 1.00 94.88 119 ILE A CA 1
ATOM 962 C C . ILE A 1 119 ? -12.608 -2.292 13.595 1.00 94.88 119 ILE A C 1
ATOM 964 O O . ILE A 1 119 ? -11.877 -1.663 14.366 1.00 94.88 119 ILE A O 1
ATOM 968 N N . GLU A 1 120 ? -13.773 -2.816 13.963 1.00 94.56 120 GLU A N 1
ATOM 969 C CA . GLU A 1 120 ? -14.382 -2.618 15.274 1.00 94.56 120 GLU A CA 1
ATOM 970 C C . GLU A 1 120 ? -14.423 -3.906 16.099 1.00 94.56 120 GLU A C 1
ATOM 972 O O . GLU A 1 120 ? -14.567 -5.012 15.575 1.00 94.56 120 GLU A O 1
ATOM 977 N N . LYS A 1 121 ? -14.383 -3.743 17.421 1.00 93.19 121 LYS A N 1
ATOM 978 C CA . LYS A 1 121 ? -14.681 -4.782 18.405 1.00 93.19 121 LYS A CA 1
ATOM 979 C C . LYS A 1 121 ? -15.589 -4.202 19.479 1.00 93.19 121 LYS A C 1
ATOM 981 O O . LYS A 1 121 ? -15.315 -3.137 20.021 1.00 93.19 121 LYS A O 1
ATOM 986 N N . ASN A 1 122 ? -16.669 -4.911 19.813 1.00 92.12 122 ASN A N 1
ATOM 987 C CA . ASN A 1 122 ? -17.630 -4.496 20.845 1.00 92.12 122 ASN A CA 1
ATOM 988 C C . ASN A 1 122 ? -18.152 -3.049 20.670 1.00 92.12 122 ASN A C 1
ATOM 990 O O . ASN A 1 122 ? -18.297 -2.328 21.656 1.00 92.12 122 ASN A O 1
ATOM 994 N N . ASN A 1 123 ? -18.444 -2.637 19.429 1.00 87.69 123 ASN A N 1
ATOM 995 C CA . ASN A 1 123 ? -18.883 -1.282 19.049 1.00 87.69 123 ASN A CA 1
ATOM 996 C C . ASN A 1 123 ? -17.840 -0.169 19.271 1.00 87.69 123 ASN A C 1
ATOM 998 O O . ASN A 1 123 ? -18.210 0.991 19.446 1.00 87.69 123 ASN A O 1
ATOM 1002 N N . GLY A 1 124 ? -16.551 -0.506 19.303 1.00 92.44 124 GLY A N 1
ATOM 1003 C CA . GLY A 1 124 ? -15.466 0.470 19.310 1.00 92.44 124 GLY A CA 1
ATOM 1004 C C . GLY A 1 124 ? -14.446 0.160 18.225 1.00 92.44 124 GLY A C 1
ATOM 1005 O O . GLY A 1 124 ? -14.059 -0.996 18.055 1.00 92.44 124 GLY A O 1
ATOM 1006 N N . ALA A 1 125 ? -13.987 1.189 17.516 1.00 95.12 125 ALA A N 1
ATOM 1007 C CA . ALA A 1 125 ? -12.883 1.062 16.577 1.00 95.12 125 ALA A CA 1
ATOM 1008 C C . ALA A 1 125 ? -11.609 0.615 17.302 1.00 95.12 125 ALA A C 1
ATOM 1010 O O . ALA A 1 125 ? -11.318 1.094 18.402 1.00 95.12 125 ALA A O 1
ATOM 1011 N N . VAL A 1 126 ? -10.868 -0.296 16.674 1.00 95.06 126 VAL A N 1
ATOM 1012 C CA . VAL A 1 126 ? -9.591 -0.842 17.165 1.00 95.06 126 VAL A CA 1
ATOM 1013 C C . VAL A 1 126 ? -8.461 -0.510 16.193 1.00 95.06 126 VAL A C 1
ATOM 1015 O O . VAL A 1 126 ? -7.358 -0.162 16.606 1.00 95.06 126 VAL A O 1
ATOM 1018 N N . VAL A 1 127 ? -8.754 -0.579 14.896 1.00 96.12 127 VAL A N 1
ATOM 1019 C CA . VAL A 1 127 ? -7.859 -0.166 13.816 1.00 96.12 127 VAL A CA 1
ATOM 1020 C C . VAL A 1 127 ? -8.691 0.582 12.792 1.00 96.12 127 VAL A C 1
ATOM 1022 O O . VAL A 1 127 ? -9.795 0.141 12.471 1.00 96.12 127 VAL A O 1
ATOM 1025 N N . TYR A 1 128 ? -8.178 1.684 12.256 1.00 96.94 128 TYR A N 1
ATOM 1026 C CA . TYR A 1 128 ? -8.779 2.268 11.063 1.00 96.94 128 TYR A CA 1
ATOM 1027 C C . TYR A 1 128 ? -7.756 2.937 10.156 1.00 96.94 128 TYR A C 1
ATOM 1029 O O . TYR A 1 128 ? -6.660 3.297 10.582 1.00 96.94 128 TYR A O 1
ATOM 1037 N N . ILE A 1 129 ? -8.136 3.083 8.891 1.00 97.31 129 ILE A N 1
ATOM 1038 C CA . ILE A 1 129 ? -7.408 3.860 7.893 1.00 97.31 129 ILE A CA 1
ATOM 1039 C C . ILE A 1 129 ? -8.265 5.077 7.550 1.00 97.31 129 ILE A C 1
ATOM 1041 O O . ILE A 1 129 ? -9.417 4.910 7.143 1.00 97.31 129 ILE A O 1
ATOM 1045 N N . SER A 1 130 ? -7.713 6.276 7.740 1.00 96.25 130 SER A N 1
ATOM 1046 C CA . SER A 1 130 ? -8.395 7.544 7.460 1.00 96.25 130 SER A CA 1
ATOM 1047 C C . SER A 1 130 ? -8.505 7.842 5.959 1.00 96.25 130 SER A C 1
ATOM 1049 O O . SER A 1 130 ? -7.840 7.223 5.122 1.00 96.25 130 SER A O 1
ATOM 1051 N N . ASP A 1 131 ? -9.275 8.874 5.615 1.00 94.69 131 ASP A N 1
ATOM 1052 C CA . ASP A 1 131 ? -9.395 9.416 4.254 1.00 94.69 131 ASP A CA 1
ATOM 1053 C C . ASP A 1 131 ? -8.074 9.998 3.692 1.00 94.69 131 ASP A C 1
ATOM 1055 O O . ASP A 1 131 ? -7.883 10.084 2.471 1.00 94.69 131 ASP A O 1
ATOM 1059 N N . SER A 1 132 ? -7.146 10.380 4.575 1.00 93.69 132 SER A N 1
ATOM 1060 C CA . SER A 1 132 ? -5.771 10.785 4.262 1.00 93.69 132 SER A CA 1
ATOM 1061 C C . SER A 1 132 ? -4.839 9.592 4.035 1.00 93.69 132 SER A C 1
ATOM 1063 O O . SER A 1 132 ? -3.772 9.759 3.437 1.00 93.69 132 SER A O 1
ATOM 1065 N N . GLY A 1 133 ? -5.247 8.393 4.459 1.00 94.75 133 GLY A N 1
ATOM 1066 C CA . GLY A 1 133 ? -4.453 7.168 4.413 1.00 94.75 133 GLY A CA 1
ATOM 1067 C C . GLY A 1 133 ? -3.520 6.982 5.602 1.00 94.75 133 GLY A C 1
ATOM 1068 O O . GLY A 1 133 ? -2.529 6.265 5.473 1.00 94.75 133 GLY A O 1
ATOM 1069 N N . ASP A 1 134 ? -3.791 7.639 6.730 1.00 96.94 134 ASP A N 1
ATOM 1070 C CA . ASP A 1 134 ? -3.116 7.347 7.991 1.00 96.94 134 ASP A CA 1
ATOM 1071 C C . ASP A 1 134 ? -3.730 6.084 8.620 1.00 96.94 134 ASP A C 1
ATOM 1073 O O . ASP A 1 134 ? -4.949 5.930 8.649 1.00 96.94 134 ASP A O 1
ATOM 1077 N N . LEU A 1 135 ? -2.889 5.177 9.120 1.00 97.56 135 LEU A N 1
ATOM 1078 C CA . LEU A 1 135 ? -3.302 3.956 9.819 1.00 97.56 135 LEU A CA 1
ATOM 1079 C C . LEU A 1 135 ? -3.243 4.193 11.324 1.00 97.56 135 LEU A C 1
ATOM 1081 O O . LEU A 1 135 ? -2.159 4.349 11.875 1.00 97.56 135 LEU A O 1
ATOM 1085 N N . PHE A 1 136 ? -4.377 4.154 12.007 1.00 97.31 136 PHE A N 1
ATOM 1086 C CA . PHE A 1 136 ? -4.455 4.314 13.455 1.00 97.31 136 PHE A CA 1
ATOM 1087 C C . PHE A 1 136 ? -4.618 2.963 14.143 1.00 97.31 136 PHE A C 1
ATOM 1089 O O . PHE A 1 136 ? -5.466 2.160 13.751 1.00 97.31 136 PHE A O 1
ATOM 1096 N N . LEU A 1 137 ? -3.826 2.737 15.195 1.00 95.56 137 LEU A N 1
ATOM 1097 C CA . LEU A 1 137 ? -3.840 1.517 16.004 1.00 95.56 137 LEU A CA 1
ATOM 1098 C C . LEU A 1 137 ? -4.154 1.869 17.462 1.00 95.56 137 LEU A C 1
ATOM 1100 O O . LEU A 1 137 ? -3.482 2.713 18.060 1.00 95.56 137 LEU A O 1
ATOM 1104 N N . LYS A 1 138 ? -5.183 1.245 18.039 1.00 92.62 138 LYS A N 1
ATOM 1105 C CA . LYS A 1 138 ? -5.585 1.466 19.436 1.00 92.62 138 LYS A CA 1
ATOM 1106 C C . LYS A 1 138 ? -4.801 0.563 20.394 1.00 92.62 138 LYS A C 1
ATOM 1108 O O . LYS A 1 138 ? -4.215 -0.419 19.964 1.00 92.62 138 LYS A O 1
ATOM 1113 N N . GLU A 1 139 ? -4.816 0.886 21.691 1.00 87.75 139 GLU A N 1
ATOM 1114 C CA . GLU A 1 139 ? -4.410 -0.020 22.791 1.00 87.75 139 GLU A CA 1
ATOM 1115 C C . GLU A 1 139 ? -3.043 -0.712 22.608 1.00 87.75 139 GLU A C 1
ATOM 1117 O O . GLU A 1 139 ? -2.913 -1.918 22.772 1.00 87.75 139 GLU A O 1
ATOM 1122 N N . GLU A 1 140 ? -1.997 0.059 22.291 1.00 90.81 140 GLU A N 1
ATOM 1123 C CA . GLU A 1 140 ? -0.640 -0.467 22.035 1.00 90.81 140 GLU A CA 1
ATOM 1124 C C . GLU A 1 140 ? -0.514 -1.357 20.788 1.00 90.81 140 GLU A C 1
ATOM 1126 O O . GLU A 1 140 ? 0.497 -2.040 20.615 1.00 90.81 140 GLU A O 1
ATOM 1131 N N . GLY A 1 141 ? -1.496 -1.305 19.887 1.00 92.31 141 GLY A N 1
ATOM 1132 C CA . GLY A 1 141 ? -1.432 -1.942 18.582 1.00 92.31 141 GLY A CA 1
ATOM 1133 C C . GLY A 1 141 ? -0.178 -1.546 17.802 1.00 92.31 141 GLY A C 1
ATOM 1134 O O . GLY A 1 141 ? 0.213 -0.375 17.753 1.00 92.31 141 GLY A O 1
ATOM 1135 N N . ILE A 1 142 ? 0.454 -2.542 17.182 1.00 95.44 142 ILE A N 1
ATOM 1136 C CA . ILE A 1 142 ? 1.656 -2.375 16.360 1.00 95.44 142 ILE A CA 1
ATOM 1137 C C . ILE A 1 142 ? 1.512 -3.093 15.018 1.00 95.44 142 ILE A C 1
ATOM 1139 O O . ILE A 1 142 ? 0.757 -4.060 14.886 1.00 95.44 142 ILE A O 1
ATOM 1143 N N . VAL A 1 143 ? 2.277 -2.629 14.029 1.00 97.06 143 VAL A N 1
ATOM 1144 C CA . VAL A 1 143 ? 2.503 -3.363 12.782 1.00 97.06 143 VAL A CA 1
ATOM 1145 C C . VAL A 1 143 ? 3.703 -4.288 12.968 1.00 97.06 143 VAL A C 1
ATOM 1147 O O . VAL A 1 143 ? 4.773 -3.859 13.399 1.00 97.06 143 VAL A O 1
ATOM 1150 N N . ILE A 1 144 ? 3.517 -5.565 12.654 1.00 96.94 144 ILE A N 1
ATOM 1151 C CA . ILE A 1 144 ? 4.532 -6.613 12.723 1.00 96.94 144 ILE A CA 1
ATOM 1152 C C . ILE A 1 144 ? 4.803 -7.087 11.297 1.00 96.94 144 ILE A C 1
ATOM 1154 O O . ILE A 1 144 ? 3.940 -7.688 10.663 1.00 96.94 144 ILE A O 1
ATOM 1158 N N . GLU A 1 145 ? 6.003 -6.811 10.796 1.00 97.75 145 GLU A N 1
ATOM 1159 C CA . GLU A 1 145 ? 6.418 -7.097 9.419 1.00 97.75 145 GLU A CA 1
ATOM 1160 C C . GLU A 1 145 ? 7.229 -8.396 9.302 1.00 97.75 145 GLU A C 1
ATOM 1162 O O . GLU A 1 145 ? 7.875 -8.844 10.253 1.00 97.75 145 GLU A O 1
ATOM 1167 N N . GLY A 1 146 ? 7.264 -8.977 8.100 1.00 95.56 146 GLY A N 1
ATOM 1168 C CA . GLY A 1 146 ? 8.128 -10.111 7.765 1.00 95.56 146 GLY A CA 1
ATOM 1169 C C . GLY A 1 146 ? 7.765 -11.434 8.445 1.00 95.56 146 GLY A C 1
ATOM 1170 O O . GLY A 1 146 ? 8.589 -12.352 8.467 1.00 95.56 146 GLY A O 1
ATOM 1171 N N . GLN A 1 147 ? 6.560 -11.556 9.005 1.00 92.44 147 GLN A N 1
ATOM 1172 C CA . GLN A 1 147 ? 6.080 -12.782 9.646 1.00 92.44 147 GLN A CA 1
ATOM 1173 C C . GLN A 1 147 ? 4.901 -13.351 8.874 1.00 92.44 147 GLN A C 1
ATOM 1175 O O . GLN A 1 147 ? 4.024 -12.609 8.456 1.00 92.44 147 GLN A O 1
ATOM 1180 N N . THR A 1 148 ? 4.851 -14.675 8.700 1.00 92.38 148 THR A N 1
ATOM 1181 C CA . THR A 1 148 ? 3.657 -15.306 8.115 1.00 92.38 148 THR A CA 1
ATOM 1182 C C . THR A 1 148 ? 2.514 -15.178 9.121 1.00 92.38 148 THR A C 1
ATOM 1184 O O . THR A 1 148 ? 2.633 -15.746 10.208 1.00 92.38 148 THR A O 1
ATOM 1187 N N . PRO A 1 149 ? 1.443 -14.429 8.809 1.00 92.88 149 PRO A N 1
ATOM 1188 C CA . PRO A 1 149 ? 0.325 -14.289 9.724 1.00 92.88 149 PRO A CA 1
ATOM 1189 C C . PRO A 1 149 ? -0.401 -15.628 9.850 1.00 92.88 149 PRO A C 1
ATOM 1191 O O . PRO A 1 149 ? -0.666 -16.288 8.847 1.00 92.88 149 PRO A O 1
ATOM 1194 N N . GLU A 1 150 ? -0.748 -16.016 11.072 1.00 91.81 150 GLU A N 1
ATOM 1195 C CA . GLU A 1 150 ? -1.591 -17.181 11.327 1.00 91.81 150 GLU A CA 1
ATOM 1196 C C . GLU A 1 150 ? -2.916 -16.714 11.915 1.00 91.81 150 GLU A C 1
ATOM 1198 O O . GLU A 1 150 ? -2.944 -16.009 12.931 1.00 91.81 150 GLU A O 1
ATOM 1203 N N . ALA A 1 151 ? -4.013 -17.102 11.266 1.00 92.75 151 ALA A N 1
ATOM 1204 C CA . ALA A 1 151 ? -5.346 -16.842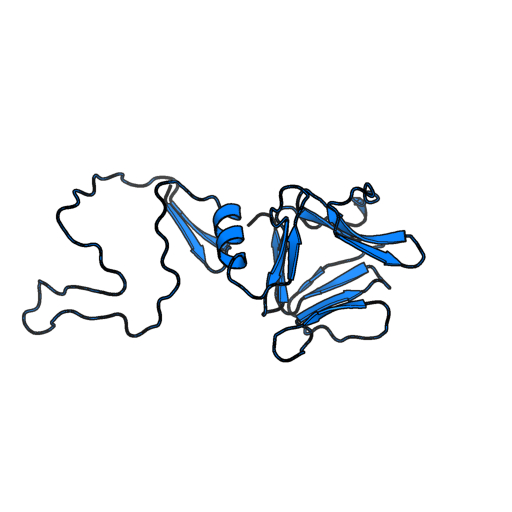 11.778 1.00 92.75 151 ALA A CA 1
ATOM 1205 C C . ALA A 1 151 ? -5.569 -17.624 13.078 1.00 92.75 151 ALA A C 1
ATOM 1207 O O . ALA A 1 151 ? -5.362 -18.838 13.134 1.00 92.75 151 ALA A O 1
ATOM 1208 N N . THR A 1 152 ? -5.992 -16.928 14.129 1.00 90.19 152 THR A N 1
ATOM 1209 C CA . THR A 1 152 ? -6.144 -17.496 15.476 1.00 90.19 152 THR A CA 1
ATOM 1210 C C . THR A 1 152 ? -7.593 -17.587 15.945 1.00 90.19 152 THR A C 1
ATOM 1212 O O . THR A 1 152 ? -7.855 -18.219 16.970 1.00 90.19 152 THR A O 1
ATOM 1215 N N . GLY A 1 153 ? -8.553 -17.011 15.214 1.00 86.31 153 GLY A N 1
ATOM 1216 C CA . GLY A 1 153 ? -9.955 -17.012 15.635 1.00 86.31 153 GLY A CA 1
ATOM 1217 C C . GLY A 1 153 ? -10.925 -16.352 14.656 1.00 86.31 153 GLY A C 1
ATOM 1218 O O . GLY A 1 153 ? -10.675 -16.283 13.457 1.00 86.31 153 GLY A O 1
ATOM 1219 N N . THR A 1 154 ? -12.072 -15.908 15.180 1.00 85.81 154 THR A N 1
ATOM 1220 C CA . THR A 1 154 ? -13.160 -15.276 14.407 1.00 85.81 154 THR A CA 1
ATOM 1221 C C . THR A 1 154 ? -13.066 -13.755 14.326 1.00 85.81 154 THR A C 1
ATOM 1223 O O . THR A 1 154 ? -13.744 -13.156 13.497 1.00 85.81 154 THR A O 1
ATOM 1226 N N . ASP A 1 155 ? -12.235 -13.132 15.160 1.00 91.50 155 ASP A N 1
ATOM 1227 C CA . ASP A 1 155 ? -12.203 -11.677 15.356 1.00 91.50 155 ASP A CA 1
ATOM 1228 C C . ASP A 1 155 ? -11.034 -11.049 14.576 1.00 91.50 155 ASP A C 1
ATOM 1230 O O . ASP A 1 155 ? -10.196 -10.327 15.125 1.00 91.50 155 ASP A O 1
ATOM 1234 N N . GLU A 1 156 ? -10.933 -11.399 13.292 1.00 95.44 156 GLU A N 1
ATOM 1235 C CA . GLU A 1 156 ? -9.791 -11.077 12.434 1.00 95.44 156 GLU A CA 1
ATOM 1236 C C . GLU A 1 156 ? -10.250 -10.631 11.043 1.00 95.44 156 GLU A C 1
ATOM 1238 O O . GLU A 1 156 ? -11.084 -11.277 10.406 1.00 95.44 156 GLU A O 1
ATOM 1243 N N . PHE A 1 157 ? -9.649 -9.556 10.537 1.00 95.94 157 PHE A N 1
ATOM 1244 C CA . PHE A 1 157 ? -9.703 -9.218 9.121 1.00 95.94 157 PHE A CA 1
ATOM 1245 C C . PHE A 1 157 ? -8.501 -9.851 8.421 1.00 95.94 157 PHE A C 1
ATOM 1247 O O . PHE A 1 157 ? -7.356 -9.608 8.804 1.00 95.94 157 PHE A O 1
ATOM 1254 N N . ARG A 1 158 ? -8.757 -10.675 7.404 1.00 95.62 158 ARG A N 1
ATOM 1255 C CA . ARG A 1 158 ? -7.732 -11.466 6.714 1.00 95.62 158 ARG A CA 1
ATOM 1256 C C . ARG A 1 158 ? -7.617 -11.028 5.263 1.00 95.62 158 ARG A C 1
ATOM 1258 O O . ARG A 1 158 ? -8.612 -11.002 4.543 1.00 95.62 158 ARG A O 1
ATOM 1265 N N . VAL A 1 159 ? -6.393 -10.747 4.831 1.00 94.50 159 VAL A N 1
ATOM 1266 C CA . VAL A 1 159 ? -6.046 -10.561 3.421 1.00 94.50 159 VAL A CA 1
ATOM 1267 C C . VAL A 1 159 ? -5.335 -11.817 2.947 1.00 94.50 159 VAL A C 1
ATOM 1269 O O . VAL A 1 159 ? -4.330 -12.227 3.534 1.00 94.50 159 VAL A O 1
ATOM 1272 N N . GLN A 1 160 ? -5.858 -12.423 1.883 1.00 93.69 160 GLN A N 1
ATOM 1273 C CA . GLN A 1 160 ? -5.362 -13.682 1.337 1.00 93.69 160 GLN A CA 1
ATOM 1274 C C . GLN A 1 160 ? -4.889 -13.512 -0.104 1.00 93.69 160 GLN A C 1
ATOM 1276 O O . GLN A 1 160 ? -5.450 -12.719 -0.859 1.00 93.69 160 GLN A O 1
ATOM 1281 N N . ASN A 1 161 ? -3.860 -14.267 -0.488 1.00 90.06 161 ASN A N 1
ATOM 1282 C CA . ASN A 1 161 ? -3.410 -14.324 -1.877 1.00 90.06 161 ASN A CA 1
ATOM 1283 C C . ASN A 1 161 ? -4.311 -15.246 -2.729 1.00 90.06 161 ASN A C 1
ATOM 1285 O O . ASN A 1 161 ? -5.246 -15.871 -2.227 1.00 90.06 161 ASN A O 1
ATOM 1289 N N . SER A 1 162 ? -4.009 -15.373 -4.025 1.00 88.62 162 SER A N 1
ATOM 1290 C CA . SER A 1 162 ? -4.769 -16.222 -4.960 1.00 88.62 162 SER A CA 1
ATOM 1291 C C . SER A 1 162 ? -4.776 -17.711 -4.604 1.00 88.62 162 SER A C 1
ATOM 1293 O O . SER A 1 162 ? -5.639 -18.445 -5.079 1.00 88.62 162 SER A O 1
ATOM 1295 N N . ASP A 1 163 ? -3.831 -18.156 -3.776 1.00 90.75 163 ASP A N 1
ATOM 1296 C CA . ASP A 1 163 ? -3.732 -19.540 -3.309 1.00 90.75 163 ASP A CA 1
ATOM 1297 C C . ASP A 1 163 ? -4.527 -19.774 -2.011 1.00 90.75 163 ASP A C 1
ATOM 1299 O O . ASP A 1 163 ? -4.551 -20.891 -1.497 1.00 90.75 163 ASP A O 1
ATOM 1303 N N . GLY A 1 164 ? -5.158 -18.730 -1.457 1.00 91.25 164 GLY A N 1
ATOM 1304 C CA . GLY A 1 164 ? -5.895 -18.780 -0.193 1.00 91.25 164 GLY A CA 1
ATOM 1305 C C . GLY A 1 164 ? -5.020 -18.687 1.061 1.00 91.25 164 GLY A C 1
ATOM 1306 O O . GLY A 1 164 ? -5.516 -18.919 2.161 1.00 91.25 164 GLY A O 1
ATOM 1307 N N . ASN A 1 165 ? -3.732 -18.356 0.924 1.00 93.00 165 ASN A N 1
ATOM 1308 C CA . ASN A 1 165 ? -2.832 -18.171 2.063 1.00 93.00 165 ASN A CA 1
ATOM 1309 C C . ASN A 1 165 ? -2.982 -16.766 2.648 1.00 93.00 165 ASN A C 1
ATOM 1311 O O . ASN A 1 165 ? -3.023 -15.793 1.893 1.00 93.00 165 ASN A O 1
ATOM 1315 N N . ASP A 1 166 ? -2.974 -16.652 3.977 1.00 95.69 166 ASP A N 1
ATOM 1316 C CA . ASP A 1 166 ? -2.950 -15.354 4.654 1.00 95.69 166 ASP A CA 1
ATOM 1317 C C . ASP A 1 166 ? -1.628 -14.626 4.371 1.00 95.69 166 ASP A C 1
ATOM 1319 O O . ASP A 1 166 ? -0.532 -15.167 4.548 1.00 95.69 166 ASP A O 1
ATOM 1323 N N . VAL A 1 167 ? -1.738 -13.381 3.911 1.00 95.25 167 VAL A N 1
ATOM 1324 C CA . VAL A 1 167 ? -0.599 -12.490 3.647 1.00 95.25 167 VAL A CA 1
ATOM 1325 C C . VAL A 1 167 ? -0.622 -11.243 4.525 1.00 95.25 167 VAL A C 1
ATOM 1327 O O . VAL A 1 167 ? 0.435 -10.673 4.790 1.00 95.25 167 VAL A O 1
ATOM 1330 N N . ALA A 1 168 ? -1.794 -10.870 5.044 1.00 96.81 168 ALA A N 1
ATOM 1331 C CA . ALA A 1 168 ? -1.927 -9.923 6.141 1.00 96.81 168 ALA A CA 1
ATOM 1332 C C . ALA A 1 168 ? -3.112 -10.293 7.042 1.00 96.81 168 ALA A C 1
ATOM 1334 O O . ALA A 1 168 ? -4.132 -10.790 6.560 1.00 96.81 168 ALA A O 1
ATOM 1335 N N . ILE A 1 169 ? -2.988 -10.037 8.343 1.00 97.12 169 ILE A N 1
ATOM 1336 C CA . ILE A 1 169 ? -4.078 -10.199 9.312 1.00 97.12 169 ILE A CA 1
ATOM 1337 C C . ILE A 1 169 ? -4.124 -8.975 10.212 1.00 97.12 169 ILE A C 1
ATOM 1339 O O . ILE A 1 169 ? -3.110 -8.589 10.785 1.00 97.12 169 ILE A O 1
ATOM 1343 N N . ILE A 1 170 ? -5.311 -8.401 10.374 1.00 95.81 170 ILE A N 1
ATOM 1344 C CA . ILE A 1 170 ? -5.583 -7.388 11.389 1.00 95.81 170 ILE A CA 1
ATOM 1345 C C . ILE A 1 170 ? -6.430 -8.042 12.471 1.00 95.81 170 ILE A C 1
ATOM 1347 O O . ILE A 1 170 ? -7.546 -8.499 12.209 1.00 95.81 170 ILE A O 1
ATOM 1351 N N . LYS A 1 171 ? -5.893 -8.110 13.686 1.00 94.50 171 LYS A N 1
ATOM 1352 C CA . LYS A 1 171 ? -6.570 -8.723 14.824 1.00 94.50 171 LYS A CA 1
ATOM 1353 C C . LYS A 1 171 ? -7.385 -7.669 15.553 1.00 94.50 171 LYS A C 1
ATOM 1355 O O . LYS A 1 171 ? -6.840 -6.741 16.140 1.00 94.50 171 LYS A O 1
ATOM 1360 N N . ALA A 1 172 ? -8.704 -7.835 15.578 1.00 92.12 172 ALA A N 1
ATOM 1361 C CA . ALA A 1 172 ? -9.568 -6.935 16.338 1.00 92.12 172 ALA A CA 1
ATOM 1362 C C . ALA A 1 172 ? -9.374 -7.113 17.855 1.00 92.12 172 ALA A C 1
ATOM 1364 O O . ALA A 1 172 ? -9.801 -6.275 18.643 1.00 92.12 172 ALA A O 1
ATOM 1365 N N . ALA A 1 173 ? -8.759 -8.224 18.282 1.00 90.81 173 ALA A N 1
ATOM 1366 C CA . ALA A 1 173 ? -8.593 -8.546 19.689 1.00 90.81 173 ALA A CA 1
ATOM 1367 C C . ALA A 1 173 ? -7.638 -7.613 20.439 1.00 90.81 173 ALA A C 1
ATOM 1369 O O . ALA A 1 173 ? -7.933 -7.298 21.591 1.00 90.81 173 ALA A O 1
ATOM 1370 N N . ASP A 1 174 ? -6.550 -7.217 19.782 1.00 87.56 174 ASP A N 1
ATOM 1371 C CA . ASP A 1 174 ? -5.434 -6.428 20.312 1.00 87.56 174 ASP A CA 1
ATOM 1372 C C . ASP A 1 174 ? -5.051 -5.245 19.397 1.00 87.56 174 ASP A C 1
ATOM 1374 O O . ASP A 1 174 ? -4.210 -4.431 19.762 1.00 87.56 174 ASP A O 1
ATOM 1378 N N . GLY A 1 175 ? -5.658 -5.128 18.211 1.00 91.25 175 GLY A N 1
ATOM 1379 C CA . GLY A 1 175 ? -5.354 -4.078 17.241 1.00 91.25 175 GLY A CA 1
ATOM 1380 C C . GLY A 1 175 ? -4.052 -4.289 16.479 1.00 91.25 175 GLY A C 1
ATOM 1381 O O . GLY A 1 175 ? -3.548 -3.349 15.864 1.00 91.25 175 GLY A O 1
ATOM 1382 N N . TYR A 1 176 ? -3.482 -5.495 16.519 1.00 95.00 176 TYR A N 1
ATOM 1383 C CA . TYR A 1 176 ? -2.204 -5.770 15.873 1.00 95.00 176 TYR A CA 1
ATOM 1384 C C . TYR A 1 176 ? -2.415 -6.037 14.383 1.00 95.00 176 TYR A C 1
ATOM 1386 O O . TYR A 1 176 ? -3.365 -6.711 13.972 1.00 95.00 176 TYR A O 1
ATOM 1394 N N . VAL A 1 177 ? -1.491 -5.529 13.570 1.00 96.88 177 VAL A N 1
ATOM 1395 C CA . VAL A 1 177 ? -1.455 -5.754 12.122 1.00 96.88 177 VAL A CA 1
ATOM 1396 C C . VAL A 1 177 ? -0.244 -6.620 11.806 1.00 96.88 177 VAL A C 1
ATOM 1398 O O . VAL A 1 177 ? 0.892 -6.195 11.978 1.00 96.88 177 VAL A O 1
ATOM 1401 N N . TYR A 1 178 ? -0.475 -7.833 11.326 1.00 97.25 178 TYR A N 1
ATOM 1402 C CA . TYR A 1 178 ? 0.566 -8.770 10.924 1.00 97.25 178 TYR A CA 1
ATOM 1403 C C . TYR A 1 178 ? 0.696 -8.758 9.409 1.00 97.25 178 TYR A C 1
ATOM 1405 O O . TYR A 1 178 ? -0.283 -9.004 8.705 1.00 97.25 178 TYR A O 1
ATOM 1413 N N . LEU A 1 179 ? 1.904 -8.511 8.913 1.00 97.38 179 LEU A N 1
ATOM 1414 C CA . LEU A 1 179 ? 2.236 -8.466 7.498 1.00 97.38 179 LEU A CA 1
ATOM 1415 C C . LEU A 1 179 ? 3.284 -9.530 7.185 1.00 97.38 179 LEU A C 1
ATOM 1417 O O . LEU A 1 179 ? 4.354 -9.572 7.798 1.00 97.38 179 LEU A O 1
ATOM 1421 N N . LYS A 1 180 ? 3.008 -10.348 6.166 1.00 97.00 180 LYS A N 1
ATOM 1422 C CA . LYS A 1 180 ? 4.031 -11.212 5.568 1.00 97.00 180 LYS A CA 1
ATOM 1423 C C . LYS A 1 180 ? 5.124 -10.386 4.893 1.00 97.00 180 LYS A C 1
ATOM 1425 O O . LYS A 1 180 ? 6.292 -10.772 4.928 1.00 97.00 180 LYS A O 1
ATOM 1430 N N . GLY A 1 181 ? 4.724 -9.276 4.279 1.00 94.56 181 GLY A N 1
ATOM 1431 C CA . GLY A 1 181 ? 5.599 -8.304 3.644 1.00 94.56 181 GLY A CA 1
ATOM 1432 C C . GLY A 1 181 ? 6.010 -7.190 4.603 1.00 94.56 181 GLY A C 1
ATOM 1433 O O . GLY A 1 181 ? 6.321 -7.436 5.770 1.00 94.56 181 GLY A O 1
ATOM 1434 N N . LYS A 1 182 ? 6.030 -5.966 4.078 1.00 94.50 182 LYS A N 1
ATOM 1435 C CA . LYS A 1 182 ? 6.443 -4.741 4.767 1.00 94.50 182 LYS A CA 1
ATOM 1436 C C . LYS A 1 182 ? 5.366 -3.664 4.730 1.00 94.50 182 LYS A C 1
ATOM 1438 O O . LYS A 1 182 ? 4.478 -3.687 3.881 1.00 94.50 182 LYS A O 1
ATOM 1443 N N . LEU A 1 183 ? 5.491 -2.703 5.627 1.00 94.94 183 LEU A N 1
ATOM 1444 C CA . LEU A 1 183 ? 4.782 -1.443 5.642 1.00 94.94 183 LEU A CA 1
ATOM 1445 C C . LEU A 1 183 ? 5.567 -0.390 4.848 1.00 94.94 183 LEU A C 1
ATOM 1447 O O . LEU A 1 183 ? 6.754 -0.165 5.077 1.00 94.94 183 LEU A O 1
ATOM 1451 N N . TYR A 1 184 ? 4.873 0.298 3.949 1.00 91.00 184 TYR A N 1
ATOM 1452 C CA . TYR A 1 184 ? 5.385 1.432 3.189 1.00 91.00 184 TYR A CA 1
ATOM 1453 C C . TYR A 1 184 ? 4.529 2.662 3.480 1.00 91.00 184 TYR A C 1
ATOM 1455 O O . TYR A 1 184 ? 3.317 2.631 3.283 1.00 91.00 184 TYR A O 1
ATOM 1463 N N . GLU A 1 185 ? 5.149 3.752 3.924 1.00 92.88 185 GLU A N 1
ATOM 1464 C CA . GLU A 1 185 ? 4.463 4.993 4.298 1.00 92.88 185 GLU A CA 1
ATOM 1465 C C . GLU A 1 185 ? 4.916 6.150 3.407 1.00 92.88 185 GLU A C 1
ATOM 1467 O O . GLU A 1 185 ? 6.114 6.338 3.202 1.00 92.88 185 GLU A O 1
ATOM 1472 N N . ASN A 1 186 ? 3.978 6.986 2.957 1.00 89.25 186 ASN A N 1
ATOM 1473 C CA . ASN A 1 186 ? 4.238 8.105 2.035 1.00 89.25 186 ASN A CA 1
ATOM 1474 C C . ASN A 1 186 ? 5.122 7.717 0.823 1.00 89.25 186 ASN A C 1
ATOM 1476 O O . ASN A 1 186 ? 6.155 8.364 0.607 1.00 89.25 186 ASN A O 1
ATOM 1480 N N . PRO A 1 187 ? 4.762 6.663 0.066 1.00 72.75 187 PRO A N 1
ATOM 1481 C CA . PRO A 1 187 ? 5.539 6.221 -1.091 1.00 72.75 187 PRO A CA 1
ATOM 1482 C C . PRO A 1 187 ? 5.663 7.288 -2.201 1.00 72.75 187 PRO A C 1
ATOM 1484 O O . PRO A 1 187 ? 4.736 8.116 -2.391 1.00 72.75 187 PRO A O 1
#

Organism: NCBI:txid412755